Protein AF-A0ABD3N4Q2-F1 (afdb_monomer_lite)

Secondary structure (DSSP, 8-state):
---------SSS-PPPHHHHHHHHHHTT-------B-TTSPBPHHHHHHHH-PPPPPPPPPPTT-HHHHHHHHHHHSTTS---HHHHHHHHHHHH-TT--TTSSGGG-SHHHHHHHHHHHHHHHHHHHHHHHHHHHHHT-----------------------------------TTTTTTTTGGGS--S----------------

Organism: NCBI:txid382360

Structure (mmCIF, N/CA/C/O backbone):
data_AF-A0ABD3N4Q2-F1
#
_entry.id   AF-A0ABD3N4Q2-F1
#
loop_
_atom_site.group_PDB
_atom_site.id
_atom_site.type_symbol
_atom_site.label_atom_id
_atom_site.label_alt_id
_atom_site.label_comp_id
_atom_site.label_asym_id
_atom_site.label_entity_id
_atom_site.label_seq_id
_atom_site.pdbx_PDB_ins_code
_atom_site.Cartn_x
_atom_site.Cartn_y
_atom_site.Cartn_z
_atom_site.occupancy
_atom_site.B_iso_or_equiv
_atom_site.auth_seq_id
_atom_site.auth_comp_id
_atom_site.auth_asym_id
_atom_site.auth_atom_id
_atom_site.pdbx_PDB_model_num
ATOM 1 N N . MET A 1 1 ? -13.073 17.867 1.841 1.00 33.00 1 MET A N 1
ATOM 2 C CA . MET A 1 1 ? -13.770 16.684 1.301 1.00 33.00 1 MET A CA 1
ATOM 3 C C . MET A 1 1 ? -14.264 15.816 2.445 1.00 33.00 1 MET A C 1
ATOM 5 O O . MET A 1 1 ? -13.487 15.074 3.032 1.00 33.00 1 MET A O 1
ATOM 9 N N . ALA A 1 2 ? -15.537 15.965 2.806 1.00 31.44 2 ALA A N 1
ATOM 10 C CA . ALA A 1 2 ? -16.214 15.036 3.697 1.00 31.44 2 ALA A CA 1
ATOM 11 C C . ALA A 1 2 ? -16.640 13.821 2.865 1.00 31.44 2 ALA A C 1
ATOM 13 O O . ALA A 1 2 ? -17.247 13.992 1.809 1.00 31.44 2 ALA A O 1
ATOM 14 N N . LEU A 1 3 ? -16.307 12.614 3.320 1.00 35.81 3 LEU A N 1
ATOM 15 C CA . LEU A 1 3 ? -16.901 11.379 2.813 1.00 35.81 3 LEU A CA 1
ATOM 16 C C . LEU A 1 3 ? -18.399 11.430 3.132 1.00 35.81 3 LEU A C 1
ATOM 18 O O . LEU A 1 3 ? -18.831 11.038 4.214 1.00 35.81 3 LEU A O 1
ATOM 22 N N . LEU A 1 4 ? -19.179 12.003 2.214 1.00 38.91 4 LEU A N 1
ATOM 23 C CA . LEU A 1 4 ? -20.627 12.041 2.307 1.00 38.91 4 LEU A CA 1
ATOM 24 C C . LEU A 1 4 ? -21.117 10.604 2.124 1.00 38.91 4 LEU A C 1
ATOM 26 O O . LEU A 1 4 ? -21.035 10.031 1.036 1.00 38.91 4 LEU A O 1
ATOM 30 N N . GLY A 1 5 ? -21.551 10.014 3.235 1.00 40.56 5 GLY A N 1
ATOM 31 C CA . GLY A 1 5 ? -22.091 8.670 3.289 1.00 40.56 5 GLY A CA 1
ATOM 32 C C . GLY A 1 5 ? -23.245 8.520 2.310 1.00 40.56 5 GLY A C 1
ATOM 33 O O . GLY A 1 5 ? -24.302 9.125 2.476 1.00 40.56 5 GLY A O 1
ATOM 34 N N . LYS A 1 6 ? -23.061 7.666 1.305 1.00 41.19 6 LYS A N 1
ATOM 35 C CA . LYS A 1 6 ? -24.200 7.043 0.644 1.00 41.19 6 LYS A CA 1
ATOM 36 C C . LYS A 1 6 ? -24.733 5.982 1.598 1.00 41.19 6 LYS A C 1
ATOM 38 O O . LYS A 1 6 ? -24.202 4.879 1.672 1.00 41.19 6 LYS A O 1
ATOM 43 N N . ALA A 1 7 ? -25.741 6.369 2.375 1.00 45.25 7 ALA A N 1
ATOM 44 C CA . ALA A 1 7 ? -26.602 5.431 3.072 1.00 45.25 7 ALA A CA 1
ATOM 45 C C . ALA A 1 7 ? -27.233 4.505 2.021 1.00 45.25 7 ALA A C 1
ATOM 47 O O . ALA A 1 7 ? -27.844 4.977 1.063 1.00 45.25 7 ALA A O 1
ATOM 48 N N . TYR A 1 8 ? -27.032 3.198 2.165 1.00 51.59 8 TYR A N 1
ATOM 49 C CA . TYR A 1 8 ? -27.696 2.203 1.333 1.00 51.59 8 TYR A CA 1
ATOM 50 C C . TYR A 1 8 ? -29.203 2.230 1.639 1.00 51.59 8 TYR A C 1
ATOM 52 O O . TYR A 1 8 ? -29.643 1.861 2.729 1.00 51.59 8 TYR A O 1
ATOM 60 N N . GLU A 1 9 ? -30.008 2.698 0.682 1.00 47.62 9 GLU A N 1
ATOM 61 C CA . GLU A 1 9 ? -31.471 2.644 0.741 1.00 47.62 9 GLU A CA 1
ATOM 62 C C . GLU A 1 9 ? -31.948 1.199 0.563 1.00 47.62 9 GLU A C 1
ATOM 64 O O . GLU A 1 9 ? -32.183 0.719 -0.543 1.00 47.62 9 GLU A O 1
ATOM 69 N N . GLY A 1 10 ? -32.077 0.497 1.687 1.00 44.22 10 GLY A N 1
ATOM 70 C CA . GLY A 1 10 ? -32.814 -0.763 1.775 1.00 44.22 10 GLY A CA 1
ATOM 71 C C . GLY A 1 10 ? -33.920 -0.765 2.831 1.00 44.22 10 GLY A C 1
ATOM 72 O O . GLY A 1 10 ? -34.801 -1.611 2.748 1.00 44.22 10 GLY A O 1
ATOM 73 N N . ASN A 1 11 ? -33.895 0.140 3.827 1.00 48.31 11 ASN A N 1
ATOM 74 C CA . ASN A 1 11 ? -34.882 0.162 4.923 1.00 48.31 11 ASN A CA 1
ATOM 75 C C . ASN A 1 11 ? -34.729 1.367 5.888 1.00 48.31 11 ASN A C 1
ATOM 77 O O . ASN A 1 11 ? -34.659 1.153 7.089 1.00 48.31 11 ASN A O 1
ATOM 81 N N . ASN A 1 12 ? -34.638 2.628 5.430 1.00 56.06 12 ASN A N 1
ATOM 82 C CA . ASN A 1 12 ? -34.685 3.835 6.303 1.00 56.06 12 ASN A CA 1
ATOM 83 C C . ASN A 1 12 ? -33.869 3.763 7.626 1.00 56.06 12 ASN A C 1
ATOM 85 O O . ASN A 1 12 ? -34.252 4.330 8.651 1.00 56.06 12 ASN A O 1
ATOM 89 N N . ARG A 1 13 ? -32.750 3.033 7.631 1.00 60.22 13 ARG A N 1
ATOM 90 C CA . ARG A 1 13 ? -31.892 2.812 8.795 1.00 60.22 13 ARG A CA 1
ATOM 91 C C . ARG A 1 13 ? -30.474 3.164 8.396 1.00 60.22 13 ARG A C 1
ATOM 93 O O . ARG A 1 13 ? -29.913 2.560 7.489 1.00 60.22 13 ARG A O 1
ATOM 100 N N . THR A 1 14 ? -29.916 4.160 9.068 1.00 75.06 14 THR A N 1
ATOM 101 C CA . THR A 1 14 ? -28.500 4.500 8.973 1.00 75.06 14 THR A CA 1
ATOM 102 C C . THR A 1 14 ? -27.713 3.409 9.690 1.00 75.06 14 THR A C 1
ATOM 104 O O . THR A 1 14 ? -27.891 3.221 10.893 1.00 75.06 14 THR A O 1
ATOM 107 N N . LEU A 1 15 ? -26.881 2.673 8.954 1.00 81.44 15 LEU A N 1
ATOM 108 C CA . LEU A 1 15 ? -25.965 1.697 9.540 1.00 81.44 15 LEU A CA 1
ATOM 109 C C . LEU A 1 15 ? -24.938 2.414 10.420 1.00 81.44 15 LEU A C 1
ATOM 111 O O . LEU A 1 15 ? -24.447 3.494 10.076 1.00 81.44 15 LEU A O 1
ATOM 115 N N . SER A 1 16 ? -24.596 1.802 11.548 1.00 89.31 16 SER A N 1
ATOM 116 C CA . SER A 1 16 ? -23.449 2.225 12.344 1.00 89.31 16 SER A CA 1
ATOM 117 C C . SER A 1 16 ? -22.143 1.948 11.591 1.00 89.31 16 SER A C 1
ATOM 119 O O . SER A 1 16 ? -22.072 1.087 10.714 1.00 89.31 16 SER A O 1
ATOM 121 N N . ALA A 1 17 ? -21.074 2.666 11.943 1.00 88.81 17 ALA A N 1
ATOM 122 C CA . ALA A 1 17 ? -19.774 2.470 11.300 1.00 88.81 17 ALA A CA 1
ATOM 123 C C . ALA A 1 17 ? -19.258 1.024 11.442 1.00 88.81 17 ALA A C 1
ATOM 125 O O . ALA A 1 17 ? -18.675 0.491 10.502 1.00 88.81 17 ALA A O 1
ATOM 126 N N . ASP A 1 18 ? -19.499 0.379 12.589 1.00 92.69 18 ASP A N 1
ATOM 127 C CA . ASP A 1 18 ? -19.087 -1.009 12.818 1.00 92.69 18 ASP A CA 1
ATOM 128 C C . ASP A 1 18 ? -19.890 -1.993 11.949 1.00 92.69 18 ASP A C 1
ATOM 130 O O . ASP A 1 18 ? -19.314 -2.914 11.375 1.00 92.69 18 ASP A O 1
ATOM 134 N N . GLU A 1 19 ? -21.189 -1.755 11.745 1.00 93.38 19 GLU A N 1
ATOM 135 C CA . GLU A 1 19 ? -22.008 -2.556 10.822 1.00 93.38 19 GLU A CA 1
ATOM 136 C C . GLU A 1 19 ? -21.538 -2.416 9.370 1.00 93.38 19 GLU A C 1
ATOM 138 O O . GLU A 1 19 ? -21.408 -3.422 8.676 1.00 93.38 19 GLU A O 1
ATOM 143 N N . VAL A 1 20 ? -21.193 -1.200 8.928 1.00 92.69 20 VAL A N 1
ATOM 144 C CA . VAL A 1 20 ? -20.629 -0.968 7.584 1.00 92.69 20 VAL A CA 1
ATOM 145 C C . VAL A 1 20 ? -19.311 -1.725 7.397 1.00 92.69 20 VAL A C 1
ATOM 147 O O . VAL A 1 20 ? -19.084 -2.340 6.354 1.00 92.69 20 VAL A O 1
ATOM 150 N N . ILE A 1 21 ? -18.436 -1.720 8.410 1.00 93.81 21 ILE A N 1
ATOM 151 C CA . ILE A 1 21 ? -17.209 -2.531 8.392 1.00 93.81 21 ILE A CA 1
ATOM 152 C C . ILE A 1 21 ? -17.574 -4.013 8.263 1.00 93.81 21 ILE A C 1
ATOM 154 O O . ILE A 1 21 ? -16.957 -4.724 7.469 1.00 93.81 21 ILE A O 1
ATOM 158 N N . GLY A 1 22 ? -18.584 -4.470 9.005 1.00 94.38 22 GLY A N 1
ATOM 159 C CA . GLY A 1 22 ? -19.090 -5.836 8.941 1.00 94.38 22 GLY A CA 1
ATOM 160 C C . GLY A 1 22 ? -19.505 -6.255 7.531 1.00 94.38 22 GLY A C 1
ATOM 161 O O . GLY A 1 22 ? -18.990 -7.251 7.026 1.00 94.38 22 GLY A O 1
ATOM 162 N N . GLU A 1 23 ? -20.340 -5.455 6.866 1.00 94.06 23 GLU A N 1
ATOM 163 C CA . GLU A 1 23 ? -20.795 -5.721 5.494 1.00 94.06 23 GLU A CA 1
ATOM 164 C C . GLU A 1 23 ? -19.631 -5.806 4.499 1.00 94.06 23 GLU A C 1
ATOM 166 O O . GLU A 1 23 ? -19.589 -6.697 3.649 1.00 94.06 23 GLU A O 1
ATOM 171 N N . ILE A 1 24 ? -18.639 -4.919 4.626 1.00 93.19 24 ILE A N 1
ATOM 172 C CA . ILE A 1 24 ? -17.455 -4.917 3.756 1.00 93.19 24 ILE A CA 1
ATOM 173 C C . ILE A 1 24 ? -16.629 -6.195 3.959 1.00 93.19 24 ILE A C 1
ATOM 175 O O . ILE A 1 24 ? -16.179 -6.805 2.984 1.00 93.19 24 ILE A O 1
ATOM 179 N N . LEU A 1 25 ? -16.450 -6.636 5.207 1.00 93.88 25 LEU A N 1
ATOM 180 C CA . LEU A 1 25 ? -15.746 -7.885 5.510 1.00 93.88 25 LEU A CA 1
ATOM 181 C C . LEU A 1 25 ? -16.510 -9.111 4.995 1.00 93.88 25 LEU A C 1
ATOM 183 O O . LEU A 1 25 ? -15.889 -10.055 4.490 1.00 93.88 25 LEU A O 1
ATOM 187 N N . ASP A 1 26 ? -17.835 -9.103 5.108 1.00 94.75 26 ASP A N 1
ATOM 188 C CA . ASP A 1 26 ? -18.698 -10.197 4.661 1.00 94.75 26 ASP A CA 1
ATOM 189 C C . ASP A 1 26 ? -18.737 -10.284 3.125 1.00 94.75 26 ASP A C 1
ATOM 191 O O . ASP A 1 26 ? -18.726 -11.383 2.570 1.00 94.75 26 ASP A O 1
ATOM 195 N N . ALA A 1 27 ? -18.600 -9.150 2.428 1.00 94.25 27 ALA A N 1
ATOM 196 C CA . ALA A 1 27 ? -18.350 -9.070 0.984 1.00 94.25 27 ALA A CA 1
ATOM 197 C C . ALA A 1 27 ? -16.929 -9.511 0.562 1.00 94.25 27 ALA A C 1
ATOM 199 O O . ALA A 1 27 ? -16.520 -9.3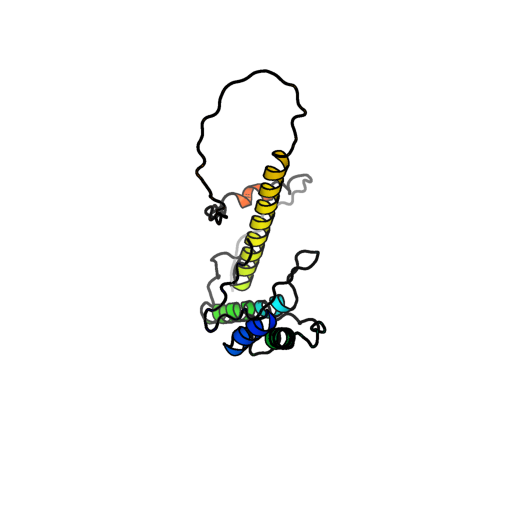19 -0.582 1.00 94.25 27 ALA A O 1
ATOM 200 N N . ASN A 1 28 ? -16.164 -10.114 1.475 1.00 92.06 28 ASN A N 1
ATOM 201 C CA . ASN A 1 28 ? -14.805 -10.610 1.272 1.00 92.06 28 ASN A CA 1
ATOM 202 C C . ASN A 1 28 ? -13.745 -9.528 0.990 1.00 92.06 28 ASN A C 1
ATOM 204 O O . ASN A 1 28 ? -12.621 -9.858 0.604 1.00 92.06 28 ASN A O 1
ATOM 208 N N . ASN A 1 29 ? -14.059 -8.260 1.250 1.00 92.69 29 ASN A N 1
ATOM 209 C CA . ASN A 1 29 ? -13.091 -7.174 1.166 1.00 92.69 29 ASN A CA 1
ATOM 210 C C . ASN A 1 29 ? -12.273 -7.063 2.461 1.00 92.69 29 ASN A C 1
ATOM 212 O O . ASN A 1 29 ? -12.603 -7.644 3.500 1.00 92.69 29 ASN A O 1
ATOM 216 N N . VAL A 1 30 ? -11.160 -6.334 2.386 1.00 92.94 30 VAL A N 1
ATOM 217 C CA . VAL A 1 30 ? -10.250 -6.108 3.513 1.00 92.94 30 VAL A CA 1
ATOM 218 C C . VAL A 1 30 ? -9.900 -4.633 3.611 1.00 92.94 30 VAL A C 1
ATOM 220 O O . VAL A 1 30 ? -9.634 -3.983 2.604 1.00 92.94 30 VAL A O 1
ATOM 223 N N . PHE A 1 31 ? -9.824 -4.137 4.843 1.00 91.62 31 PHE A N 1
ATOM 224 C CA . PHE A 1 31 ? -9.255 -2.834 5.144 1.00 91.62 31 PHE A CA 1
ATOM 225 C C . PHE A 1 31 ? -7.746 -2.946 5.347 1.00 91.62 31 PHE A C 1
ATOM 227 O O . PHE A 1 31 ? -7.288 -3.619 6.268 1.00 91.62 31 PHE A O 1
ATOM 234 N N . VAL A 1 32 ? -6.974 -2.261 4.505 1.00 91.88 32 VAL A N 1
ATOM 235 C CA . VAL A 1 32 ? -5.528 -2.104 4.689 1.00 91.88 32 VAL A CA 1
ATOM 236 C C . VAL A 1 32 ? -5.265 -0.657 5.108 1.00 91.88 32 VAL A C 1
ATOM 238 O O . VAL A 1 32 ? -5.283 0.233 4.257 1.00 91.88 32 VAL A O 1
ATOM 241 N N . PRO A 1 33 ? -5.068 -0.382 6.408 1.00 89.69 33 PRO A N 1
ATOM 242 C CA . PRO A 1 33 ? -4.863 0.981 6.873 1.00 89.69 33 PRO A CA 1
ATOM 243 C 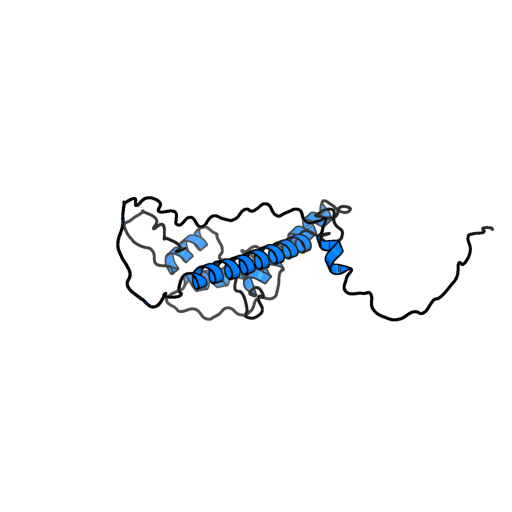C . PRO A 1 33 ? -3.476 1.493 6.477 1.00 89.69 33 PRO A C 1
ATOM 245 O O . PRO A 1 33 ? -2.455 0.856 6.752 1.00 89.69 33 PRO A O 1
ATOM 248 N N . ILE A 1 34 ? -3.446 2.689 5.891 1.00 91.44 34 ILE A N 1
ATOM 249 C CA . ILE A 1 34 ? -2.221 3.435 5.595 1.00 91.44 34 ILE A CA 1
ATOM 250 C C . ILE A 1 34 ? -2.006 4.439 6.725 1.00 91.44 34 ILE A C 1
ATOM 252 O O . ILE A 1 34 ? -2.467 5.575 6.668 1.00 91.44 34 ILE A O 1
ATOM 256 N N . ALA A 1 35 ? -1.347 3.995 7.792 1.00 91.12 35 ALA A N 1
ATOM 257 C CA . ALA A 1 35 ? -0.865 4.909 8.823 1.00 91.12 35 ALA A CA 1
ATOM 258 C C . ALA A 1 35 ? 0.449 5.555 8.362 1.00 91.12 35 ALA A C 1
ATOM 260 O O . ALA A 1 35 ? 1.238 4.907 7.675 1.00 91.12 35 ALA A O 1
ATOM 261 N N . VAL A 1 36 ? 0.689 6.803 8.756 1.00 90.31 36 VAL A N 1
ATOM 262 C CA . VAL A 1 36 ? 1.949 7.514 8.506 1.00 90.31 36 VAL A CA 1
ATOM 263 C C . VAL A 1 36 ? 2.529 7.923 9.855 1.00 90.31 36 VAL A C 1
ATOM 265 O O . VAL A 1 36 ? 1.828 8.512 10.677 1.00 90.31 36 VAL A O 1
ATOM 268 N N . GLY A 1 37 ? 3.775 7.536 10.107 1.00 88.56 37 GLY A N 1
ATOM 269 C CA . GLY A 1 37 ? 4.498 7.866 11.328 1.00 88.56 37 GLY A CA 1
ATOM 270 C C . GLY A 1 37 ? 5.063 9.291 11.322 1.00 88.56 37 GLY A C 1
ATOM 271 O O . GLY A 1 37 ? 4.967 10.003 10.318 1.00 88.56 37 GLY A O 1
ATOM 272 N N . PRO A 1 38 ? 5.648 9.738 12.446 1.00 89.12 38 PRO A N 1
ATOM 273 C CA . PRO A 1 38 ? 6.136 11.108 12.609 1.00 89.12 38 PRO A CA 1
ATOM 274 C C . PRO A 1 38 ? 7.259 11.490 11.635 1.00 89.12 38 PRO A C 1
ATOM 276 O O . PRO A 1 38 ? 7.463 12.678 11.399 1.00 89.12 38 PRO A O 1
ATOM 279 N N . PHE A 1 39 ? 7.970 10.516 11.060 1.00 87.44 39 PHE A N 1
ATOM 280 C CA . PHE A 1 39 ? 9.040 10.745 10.089 1.00 87.44 39 PHE A CA 1
ATOM 281 C C . PHE A 1 39 ? 8.611 10.419 8.650 1.00 87.44 39 PHE A C 1
ATOM 283 O O . PHE A 1 39 ? 9.454 10.323 7.760 1.00 87.44 39 PHE A O 1
ATOM 290 N N . GLY A 1 40 ? 7.305 10.272 8.400 1.00 84.94 40 GLY A N 1
ATOM 291 C CA . GLY A 1 40 ? 6.761 9.976 7.074 1.00 84.94 40 GLY A CA 1
ATOM 292 C C . GLY A 1 40 ? 6.822 8.497 6.687 1.00 84.94 40 GLY A C 1
ATOM 293 O O . GLY A 1 40 ? 6.553 8.148 5.540 1.00 84.94 40 GLY A O 1
ATOM 294 N N . GLU A 1 41 ? 7.162 7.607 7.618 1.00 88.88 41 GLU A N 1
ATOM 295 C CA . GLU A 1 41 ? 7.188 6.172 7.377 1.00 88.88 41 GLU A CA 1
ATOM 296 C C . GLU A 1 41 ? 5.777 5.577 7.316 1.00 88.88 41 GLU A C 1
ATOM 298 O O . GLU A 1 41 ? 4.903 5.907 8.118 1.00 88.88 41 GLU A O 1
ATOM 303 N N . PHE A 1 42 ? 5.548 4.639 6.396 1.00 92.06 42 PHE A N 1
ATOM 304 C CA . PHE A 1 42 ? 4.289 3.903 6.371 1.00 92.06 42 PHE A CA 1
ATOM 305 C C . PHE A 1 42 ? 4.159 2.956 7.572 1.00 92.06 42 PHE A C 1
ATOM 307 O O . PHE A 1 42 ? 5.119 2.326 8.026 1.00 92.06 42 PHE A O 1
ATOM 314 N N . GLY A 1 43 ? 2.930 2.801 8.052 1.00 91.69 43 GLY A N 1
ATOM 315 C CA . GLY A 1 43 ? 2.580 1.909 9.145 1.00 91.69 43 GLY A CA 1
ATOM 316 C C . GLY A 1 43 ? 2.852 0.442 8.819 1.00 91.69 43 GLY A C 1
ATOM 317 O O . GLY A 1 43 ? 2.843 0.016 7.662 1.00 91.69 43 GLY A O 1
ATOM 318 N N . SER A 1 44 ? 3.057 -0.356 9.869 1.00 92.38 44 SER A N 1
ATOM 319 C CA . SER A 1 44 ? 3.457 -1.764 9.732 1.00 92.38 44 SER A CA 1
ATOM 320 C C . SER A 1 44 ? 2.472 -2.624 8.925 1.00 92.38 44 SER A C 1
ATOM 322 O O . SER A 1 44 ? 2.910 -3.517 8.207 1.00 92.38 44 SER A O 1
ATOM 324 N N . LEU A 1 45 ? 1.168 -2.324 8.975 1.00 92.94 45 LEU A N 1
ATOM 325 C CA . LEU A 1 45 ? 0.138 -3.031 8.204 1.00 92.94 45 LEU A CA 1
ATOM 326 C C . LEU A 1 45 ? 0.243 -2.768 6.701 1.00 92.94 45 LEU A C 1
ATOM 328 O O . LEU A 1 45 ? 0.229 -3.708 5.909 1.00 92.94 45 LEU A O 1
ATOM 332 N N . PHE A 1 46 ? 0.408 -1.506 6.300 1.00 93.62 46 PHE A N 1
ATOM 333 C CA . PHE A 1 46 ? 0.599 -1.184 4.890 1.00 93.62 46 PHE A CA 1
ATOM 334 C C . PHE A 1 46 ? 1.928 -1.740 4.375 1.00 93.62 46 PHE A C 1
ATOM 336 O O . PHE A 1 46 ? 1.961 -2.349 3.313 1.00 93.62 46 PHE A O 1
ATOM 343 N N . ARG A 1 47 ? 3.005 -1.646 5.166 1.00 93.62 47 ARG A N 1
ATOM 344 C CA . ARG A 1 47 ? 4.314 -2.229 4.818 1.00 93.62 47 ARG A CA 1
ATOM 345 C C . ARG A 1 47 ? 4.288 -3.755 4.712 1.00 93.62 47 ARG A C 1
ATOM 347 O O . ARG A 1 47 ? 5.004 -4.321 3.892 1.00 93.62 47 ARG A O 1
ATOM 354 N N . TRP A 1 48 ? 3.457 -4.439 5.494 1.00 93.69 48 TRP A N 1
ATOM 355 C CA . TRP A 1 48 ? 3.191 -5.867 5.305 1.00 93.69 48 TRP A CA 1
ATOM 356 C C . TRP A 1 48 ? 2.507 -6.148 3.964 1.00 93.69 48 TRP A C 1
ATOM 358 O O . TRP A 1 48 ? 2.932 -7.043 3.228 1.00 93.69 48 TRP A O 1
ATOM 368 N N . PHE A 1 49 ? 1.496 -5.344 3.623 1.00 94.38 49 PHE A N 1
ATOM 369 C CA . PHE A 1 49 ? 0.789 -5.438 2.350 1.00 94.38 49 PHE A CA 1
ATOM 370 C C . PHE A 1 49 ? 1.735 -5.247 1.148 1.00 94.38 49 PHE A C 1
ATOM 372 O O . PHE A 1 49 ? 1.747 -6.096 0.256 1.00 94.38 49 PHE A O 1
ATOM 379 N N . ILE A 1 50 ? 2.579 -4.207 1.139 1.00 94.81 50 ILE A N 1
ATOM 380 C CA . ILE A 1 50 ? 3.472 -3.925 -0.001 1.00 94.81 50 ILE A CA 1
ATOM 381 C C . ILE A 1 50 ? 4.763 -4.763 -0.017 1.00 94.81 50 ILE A C 1
ATOM 383 O O . ILE A 1 50 ? 5.112 -5.287 -1.069 1.00 94.81 50 ILE A O 1
ATOM 387 N N . GLU A 1 51 ? 5.441 -4.949 1.119 1.00 92.25 51 GLU A N 1
ATOM 388 C CA . GLU A 1 51 ? 6.842 -5.426 1.195 1.00 92.25 51 GLU A CA 1
ATOM 389 C C . GLU A 1 51 ? 7.051 -6.597 2.177 1.00 92.25 51 GLU A C 1
ATOM 391 O O . GLU A 1 51 ? 8.183 -6.956 2.499 1.00 92.25 51 GLU A O 1
ATOM 396 N N . ARG A 1 52 ? 5.974 -7.191 2.713 1.00 89.81 52 ARG A N 1
ATOM 397 C CA . ARG A 1 52 ? 6.043 -8.293 3.696 1.00 89.81 52 ARG A CA 1
ATOM 398 C C . ARG A 1 52 ? 6.806 -7.953 4.980 1.00 89.81 52 ARG A C 1
ATOM 400 O O . ARG A 1 52 ? 7.441 -8.810 5.599 1.00 89.81 52 ARG A O 1
ATOM 407 N N . HIS A 1 53 ? 6.728 -6.705 5.423 1.00 90.25 53 HIS A N 1
ATOM 408 C CA . HIS A 1 53 ? 7.367 -6.286 6.664 1.00 90.25 53 HIS A CA 1
ATOM 409 C C . HIS A 1 53 ? 6.690 -6.875 7.913 1.00 90.25 53 HIS A C 1
ATOM 411 O O . HIS A 1 53 ? 5.479 -7.068 7.945 1.00 90.25 53 HIS A O 1
ATOM 417 N N . ARG A 1 54 ? 7.447 -7.089 8.997 1.00 91.19 54 ARG A N 1
ATOM 418 C CA . ARG A 1 54 ? 6.884 -7.517 10.288 1.00 91.19 54 ARG A CA 1
ATOM 419 C C . ARG A 1 54 ? 5.786 -6.551 10.754 1.00 91.19 54 ARG A C 1
ATOM 421 O O . ARG A 1 54 ? 6.039 -5.350 10.886 1.00 91.19 54 ARG A O 1
ATOM 428 N N . VAL A 1 55 ? 4.608 -7.100 11.049 1.00 90.88 55 VAL A N 1
ATOM 429 C CA . VAL A 1 55 ? 3.479 -6.356 11.617 1.00 90.88 55 VAL A CA 1
ATOM 430 C C . VAL A 1 55 ? 3.684 -6.152 13.120 1.00 90.88 55 VAL A C 1
ATOM 432 O O . VAL A 1 55 ? 4.167 -7.049 13.817 1.00 90.88 55 VAL A O 1
ATOM 435 N N . LEU A 1 56 ? 3.331 -4.967 13.619 1.00 91.06 56 LEU A N 1
ATOM 436 C CA . LEU A 1 56 ? 3.266 -4.693 15.055 1.00 91.06 56 LEU A CA 1
ATOM 437 C C . LEU A 1 56 ? 2.007 -5.323 15.681 1.00 91.06 56 LEU A C 1
ATOM 439 O O . LEU A 1 56 ? 1.035 -5.577 14.972 1.00 91.06 56 LEU A O 1
ATOM 443 N N . PRO A 1 57 ? 1.991 -5.575 17.001 1.00 91.00 57 PRO A N 1
ATOM 444 C CA . PRO A 1 57 ? 0.783 -6.033 17.678 1.00 91.00 57 PRO A CA 1
ATOM 445 C C . PRO A 1 57 ? -0.394 -5.085 17.425 1.00 91.00 57 PRO A C 1
ATOM 447 O O . PRO A 1 57 ? -0.226 -3.864 17.434 1.00 91.00 57 PRO A O 1
ATOM 450 N N . LEU A 1 58 ? -1.576 -5.658 17.194 1.00 89.62 58 LEU A N 1
ATOM 451 C CA . LEU A 1 58 ? -2.796 -4.879 17.007 1.00 89.62 58 LEU A CA 1
ATOM 452 C C . LEU A 1 58 ? -3.169 -4.152 18.310 1.00 89.62 58 LEU A C 1
ATOM 454 O O . LEU A 1 58 ? -2.934 -4.693 19.396 1.00 89.62 58 LEU A O 1
ATOM 458 N N . PRO A 1 59 ? -3.747 -2.942 18.224 1.00 88.00 59 PRO A N 1
ATOM 459 C CA . PRO A 1 59 ? -4.280 -2.263 19.396 1.00 88.00 59 PRO A CA 1
ATOM 460 C C . PRO A 1 59 ? -5.492 -3.018 19.954 1.00 88.00 59 PRO A C 1
ATOM 462 O O . PRO A 1 59 ? -6.188 -3.731 19.231 1.00 88.00 59 PRO A O 1
ATOM 465 N N . THR A 1 60 ? -5.770 -2.833 21.243 1.00 91.94 60 THR A N 1
ATOM 466 C CA . THR A 1 60 ? -7.003 -3.338 21.857 1.00 91.94 60 THR A CA 1
ATOM 467 C C . THR A 1 60 ? -8.175 -2.458 21.433 1.00 91.94 60 THR A C 1
ATOM 469 O O . THR A 1 60 ? -8.158 -1.248 21.656 1.00 91.94 60 THR A O 1
ATOM 472 N N . PHE A 1 61 ? -9.196 -3.065 20.836 1.00 90.12 61 PHE A N 1
ATOM 473 C CA . PHE A 1 61 ? -10.424 -2.386 20.424 1.00 90.12 61 PHE A CA 1
ATOM 474 C C . PHE A 1 61 ? -11.489 -2.437 21.529 1.00 90.12 61 PHE A C 1
ATOM 476 O O . PHE A 1 61 ? -11.436 -3.289 22.419 1.00 90.12 61 PHE A O 1
ATOM 483 N N . SER A 1 62 ? -12.462 -1.520 21.473 1.00 90.75 62 SER A N 1
ATOM 484 C CA . SER A 1 62 ? -13.622 -1.546 22.375 1.00 90.75 62 SER A CA 1
ATOM 485 C C . SER A 1 62 ? -14.513 -2.756 22.086 1.00 90.75 62 SER A C 1
ATOM 487 O O . SER A 1 62 ? -14.667 -3.158 20.932 1.00 90.75 62 SER A O 1
ATOM 489 N N . THR A 1 63 ? -15.169 -3.288 23.119 1.00 91.12 63 THR A N 1
ATOM 490 C CA . THR A 1 63 ? -16.168 -4.362 22.988 1.00 91.12 63 THR A CA 1
ATOM 491 C C . THR A 1 63 ? -17.366 -3.959 22.131 1.00 91.12 63 THR A C 1
ATOM 493 O O . THR A 1 63 ? -18.017 -4.825 21.556 1.00 91.12 63 THR A O 1
ATOM 496 N N . ASP A 1 64 ? -17.623 -2.656 22.007 1.00 91.50 64 ASP A N 1
ATOM 497 C CA . ASP A 1 64 ? -18.721 -2.103 21.207 1.00 91.50 64 ASP A CA 1
ATOM 498 C C . ASP A 1 64 ? -18.412 -2.076 19.697 1.00 91.50 64 ASP A C 1
ATOM 500 O O . ASP A 1 64 ? -19.277 -1.718 18.901 1.00 91.50 64 ASP A O 1
ATOM 504 N N . GLN A 1 65 ? -17.182 -2.424 19.290 1.00 91.19 65 GLN A N 1
ATOM 505 C CA . GLN A 1 65 ? -16.721 -2.409 17.894 1.00 91.19 65 GLN A CA 1
ATOM 506 C C . GLN A 1 65 ? -16.110 -3.764 17.479 1.00 91.19 65 GLN A C 1
ATOM 508 O O . GLN A 1 65 ? -14.906 -3.873 17.193 1.00 91.19 65 GLN A O 1
ATOM 513 N N . PRO A 1 66 ? -16.913 -4.844 17.476 1.00 93.81 66 PRO A N 1
ATOM 514 C CA . PRO A 1 66 ? -16.429 -6.175 17.134 1.00 93.81 66 PRO A CA 1
ATOM 515 C C . PRO A 1 66 ? -15.960 -6.276 15.675 1.00 93.81 66 PRO A C 1
ATOM 517 O O . PRO A 1 66 ? -14.986 -6.983 15.398 1.00 93.81 66 PRO A O 1
ATOM 520 N N . ASN A 1 67 ? -16.589 -5.565 14.731 1.00 94.94 67 ASN A N 1
ATOM 521 C CA . ASN A 1 67 ? -16.174 -5.618 13.329 1.00 94.94 67 ASN A CA 1
ATOM 522 C C . ASN A 1 67 ? -14.876 -4.850 13.078 1.00 94.94 67 ASN A C 1
ATOM 524 O O . ASN A 1 67 ? -14.084 -5.295 12.248 1.00 94.94 67 ASN A O 1
ATOM 528 N N . ALA A 1 68 ? -14.599 -3.772 13.816 1.00 93.00 68 ALA A N 1
ATOM 529 C CA . ALA A 1 68 ? -13.291 -3.112 13.776 1.00 93.00 68 ALA A CA 1
ATOM 530 C C . ALA A 1 68 ? -12.157 -4.072 14.183 1.00 93.00 68 ALA A C 1
ATOM 532 O O . ALA A 1 68 ? -11.132 -4.155 13.501 1.00 93.00 68 ALA A O 1
ATOM 533 N N . THR A 1 69 ? -12.383 -4.868 15.235 1.00 93.69 69 THR A N 1
ATOM 534 C CA . THR A 1 69 ? -11.444 -5.917 15.672 1.00 93.69 69 THR A CA 1
ATOM 535 C C . THR A 1 69 ? -11.251 -6.958 14.572 1.00 93.69 69 THR A C 1
ATOM 537 O O . THR A 1 69 ? -10.127 -7.229 14.148 1.00 93.69 69 THR A O 1
ATOM 540 N N . ARG A 1 70 ? -12.363 -7.473 14.030 1.00 94.38 70 ARG A N 1
ATOM 541 C CA . ARG A 1 70 ? -12.369 -8.453 12.936 1.00 94.38 70 ARG A CA 1
ATOM 542 C C . ARG A 1 70 ? -11.651 -7.929 11.687 1.00 94.38 70 ARG A C 1
ATOM 544 O O . ARG A 1 70 ? -10.952 -8.689 11.018 1.00 94.38 70 ARG A O 1
ATOM 551 N N . ALA A 1 71 ? -11.786 -6.641 11.371 1.00 94.38 71 ALA A N 1
ATOM 552 C CA . ALA A 1 71 ? -11.101 -6.000 10.252 1.00 94.38 71 ALA A CA 1
ATOM 553 C C . ALA A 1 71 ? -9.585 -5.947 10.462 1.00 94.38 71 ALA A C 1
ATOM 555 O O . ALA A 1 71 ? -8.830 -6.318 9.561 1.00 94.38 71 ALA A O 1
ATOM 556 N N . ALA A 1 72 ? -9.143 -5.529 11.650 1.00 92.31 72 ALA A N 1
ATOM 557 C CA . ALA A 1 72 ? -7.729 -5.448 11.993 1.00 92.31 72 ALA A CA 1
ATOM 558 C C . ALA A 1 72 ? -7.056 -6.828 11.985 1.00 92.31 72 ALA A C 1
ATOM 560 O O . ALA A 1 72 ? -5.972 -6.989 11.423 1.00 92.31 72 ALA A O 1
ATOM 561 N N . GLU A 1 73 ? -7.726 -7.844 12.533 1.00 92.31 73 GLU A N 1
ATOM 562 C CA . GLU A 1 73 ? -7.267 -9.233 12.469 1.00 92.31 73 GLU A CA 1
ATOM 563 C C . GLU A 1 73 ? -7.202 -9.732 11.026 1.00 92.31 73 GLU A C 1
ATOM 565 O O . GLU A 1 73 ? -6.206 -10.321 10.606 1.00 92.31 73 GLU A O 1
ATOM 570 N N . ARG A 1 74 ? -8.233 -9.457 10.220 1.00 93.25 74 ARG A N 1
ATOM 571 C CA . ARG A 1 74 ? -8.253 -9.872 8.817 1.00 93.25 74 ARG A CA 1
ATOM 572 C C . ARG A 1 74 ? -7.087 -9.275 8.035 1.00 93.25 74 ARG A C 1
ATOM 574 O O . ARG A 1 74 ? -6.451 -10.016 7.281 1.00 93.25 74 ARG A O 1
ATOM 581 N N . ALA A 1 75 ? -6.762 -8.001 8.262 1.00 91.69 75 ALA A N 1
ATOM 582 C CA . ALA A 1 75 ? -5.664 -7.293 7.603 1.00 91.69 75 ALA A CA 1
ATOM 583 C C . ALA A 1 75 ? -4.293 -7.977 7.778 1.00 91.69 75 ALA A C 1
ATOM 585 O O . ALA A 1 75 ? -3.450 -7.881 6.888 1.00 91.69 75 ALA A O 1
ATOM 586 N N . ILE A 1 76 ? -4.083 -8.714 8.877 1.00 90.69 76 ILE A N 1
ATOM 587 C CA . ILE A 1 76 ? -2.828 -9.440 9.154 1.00 90.69 76 ILE A CA 1
ATOM 588 C C . ILE A 1 76 ? -2.850 -10.912 8.732 1.00 90.69 76 ILE A C 1
ATOM 590 O O . ILE A 1 76 ? -1.825 -11.588 8.797 1.00 90.69 76 ILE A O 1
ATOM 594 N N . THR A 1 77 ? -4.000 -11.438 8.307 1.00 90.56 77 THR A N 1
ATOM 595 C CA . THR A 1 77 ? -4.107 -12.835 7.866 1.00 90.56 77 THR A CA 1
ATOM 596 C C . THR A 1 77 ? -3.655 -13.034 6.419 1.00 90.56 77 THR A C 1
ATOM 598 O O . THR A 1 77 ? -3.707 -12.123 5.596 1.00 90.56 77 THR A O 1
ATOM 601 N N . ASN A 1 78 ? -3.351 -14.285 6.058 1.00 87.75 78 ASN A N 1
ATOM 602 C CA . ASN A 1 78 ? -3.068 -14.692 4.674 1.00 87.75 78 ASN A CA 1
ATOM 603 C C . ASN A 1 78 ? -4.272 -14.568 3.716 1.00 87.75 78 ASN A C 1
ATOM 605 O O . ASN A 1 78 ? -4.120 -14.829 2.525 1.00 87.75 78 ASN A O 1
ATOM 609 N N . ARG A 1 79 ? -5.469 -14.209 4.208 1.00 88.25 79 ARG A N 1
ATOM 610 C CA . ARG A 1 79 ? -6.612 -13.868 3.340 1.00 88.25 79 ARG A CA 1
ATOM 611 C C . ARG A 1 79 ? -6.443 -12.498 2.688 1.00 88.25 79 ARG A C 1
ATOM 613 O O . ARG A 1 79 ? -7.094 -12.219 1.687 1.00 88.25 79 ARG A O 1
ATOM 620 N N . THR A 1 80 ? -5.585 -11.662 3.258 1.00 90.75 80 THR A N 1
ATOM 621 C CA . THR A 1 80 ? -5.225 -10.357 2.715 1.00 90.75 80 THR A CA 1
ATOM 622 C C . THR A 1 80 ? -4.015 -10.526 1.805 1.00 90.75 80 THR A C 1
ATOM 624 O O . THR A 1 80 ? -3.080 -11.247 2.172 1.00 90.75 80 THR A O 1
ATOM 627 N N . PRO A 1 81 ? -3.989 -9.888 0.622 1.00 91.62 81 PRO A N 1
ATOM 628 C CA . PRO A 1 81 ? -2.775 -9.831 -0.171 1.00 91.62 81 PRO A CA 1
ATOM 629 C C . PRO A 1 81 ? -1.630 -9.254 0.664 1.00 91.62 81 PRO A C 1
ATOM 631 O O . PRO A 1 81 ? -1.807 -8.340 1.460 1.00 91.62 81 PRO A O 1
ATOM 634 N N . TYR A 1 82 ? -0.448 -9.813 0.489 1.00 94.44 82 TYR A N 1
ATOM 635 C CA . TYR A 1 82 ? 0.767 -9.369 1.157 1.00 94.44 82 TYR A CA 1
ATOM 636 C C . TYR A 1 82 ? 1.925 -9.501 0.182 1.00 94.44 82 TYR A C 1
ATOM 638 O O . TYR A 1 82 ? 1.838 -10.306 -0.758 1.00 94.44 82 TYR A O 1
ATOM 646 N N . ASP A 1 83 ? 3.004 -8.766 0.437 1.00 95.50 83 ASP A N 1
ATOM 647 C CA . ASP A 1 83 ? 4.208 -8.781 -0.395 1.00 95.50 83 ASP A CA 1
ATOM 648 C C . ASP A 1 83 ? 3.928 -8.466 -1.873 1.00 95.50 83 ASP A C 1
ATOM 650 O O . ASP A 1 83 ? 4.381 -9.175 -2.775 1.00 95.50 83 ASP A O 1
ATOM 654 N N . VAL A 1 84 ? 3.091 -7.457 -2.137 1.00 95.81 84 VAL A N 1
ATOM 655 C CA . VAL A 1 84 ? 2.700 -7.095 -3.509 1.00 95.81 84 VAL A CA 1
ATOM 656 C C . VAL A 1 84 ? 3.930 -6.787 -4.369 1.00 95.81 84 VAL A C 1
ATOM 658 O O . VAL A 1 84 ? 4.010 -7.259 -5.502 1.00 95.81 84 VAL A O 1
ATOM 661 N N . PHE A 1 85 ? 4.913 -6.068 -3.826 1.00 95.88 85 PHE A N 1
ATOM 662 C CA . PHE A 1 85 ? 6.145 -5.727 -4.534 1.00 95.88 85 PHE A CA 1
ATOM 663 C C . PHE A 1 85 ? 7.048 -6.936 -4.751 1.00 95.88 85 PHE A C 1
ATOM 665 O O . PHE A 1 85 ? 7.470 -7.168 -5.882 1.00 95.88 85 PHE A O 1
ATOM 672 N N . GLY A 1 86 ? 7.281 -7.761 -3.725 1.00 95.69 86 GLY A N 1
ATOM 673 C CA . GLY A 1 86 ? 8.096 -8.964 -3.884 1.00 95.69 86 GLY A CA 1
ATOM 674 C C . GLY A 1 86 ? 7.499 -9.927 -4.911 1.00 95.69 86 GLY A C 1
ATOM 675 O O . GLY A 1 86 ? 8.212 -10.460 -5.761 1.00 95.69 86 GLY A O 1
ATOM 676 N N . LYS A 1 87 ? 6.171 -10.096 -4.914 1.00 96.44 87 LYS A N 1
ATOM 677 C CA . LYS A 1 87 ? 5.470 -10.911 -5.919 1.00 96.44 87 LYS A CA 1
ATOM 678 C C . LYS A 1 87 ? 5.566 -10.318 -7.322 1.00 96.44 87 LYS A C 1
ATOM 680 O O . LYS A 1 87 ? 5.802 -11.070 -8.265 1.00 96.44 87 LYS A O 1
ATOM 685 N N . ALA A 1 88 ? 5.414 -9.002 -7.466 1.00 95.94 88 ALA A N 1
ATOM 686 C CA . ALA A 1 88 ? 5.572 -8.329 -8.753 1.00 95.94 88 ALA A CA 1
ATOM 687 C C . ALA A 1 88 ? 6.990 -8.517 -9.311 1.00 95.94 88 ALA A C 1
ATOM 689 O O . ALA A 1 88 ? 7.148 -8.881 -10.475 1.00 95.94 88 ALA A O 1
ATOM 690 N N . ASP A 1 89 ? 8.014 -8.367 -8.471 1.00 95.75 89 ASP A N 1
ATOM 691 C CA . ASP A 1 89 ? 9.408 -8.568 -8.865 1.00 95.75 89 ASP A CA 1
ATOM 692 C C . ASP A 1 89 ? 9.691 -10.012 -9.275 1.00 95.75 89 ASP A C 1
ATOM 694 O O . ASP A 1 89 ? 10.405 -10.245 -10.251 1.00 95.75 89 ASP A O 1
ATOM 698 N N . LEU A 1 90 ? 9.141 -10.989 -8.547 1.00 95.50 90 LEU A N 1
ATOM 699 C CA . LEU A 1 90 ? 9.281 -12.407 -8.879 1.00 95.50 90 LEU A CA 1
ATOM 700 C C . LEU A 1 90 ? 8.655 -12.722 -10.240 1.00 95.50 90 LEU A C 1
ATOM 702 O O . LEU A 1 90 ? 9.317 -13.317 -11.090 1.00 95.50 90 LEU A O 1
ATOM 706 N N . ILE A 1 91 ? 7.416 -12.279 -10.469 1.00 95.81 91 ILE A N 1
ATOM 707 C CA . ILE A 1 91 ? 6.712 -12.479 -11.743 1.00 95.81 91 ILE A CA 1
ATOM 708 C C . ILE A 1 91 ? 7.462 -11.775 -12.879 1.00 95.81 91 ILE A C 1
ATOM 710 O O . ILE A 1 91 ? 7.649 -12.359 -13.948 1.00 95.81 91 ILE A O 1
ATOM 714 N N . TRP A 1 92 ? 7.942 -10.549 -12.658 1.00 94.81 92 TRP A N 1
ATOM 715 C CA . TRP A 1 92 ? 8.707 -9.806 -13.658 1.00 94.81 92 TRP A CA 1
ATOM 716 C C . TRP A 1 92 ? 10.014 -10.513 -14.017 1.00 94.81 92 TRP A C 1
ATOM 718 O O . TRP A 1 92 ? 10.298 -10.723 -15.191 1.00 94.81 92 TRP A O 1
ATOM 728 N N . LYS A 1 93 ? 10.791 -10.951 -13.022 1.00 93.88 93 LYS A N 1
ATOM 729 C CA . LYS A 1 93 ? 12.051 -11.680 -13.248 1.00 93.88 93 LYS A CA 1
ATO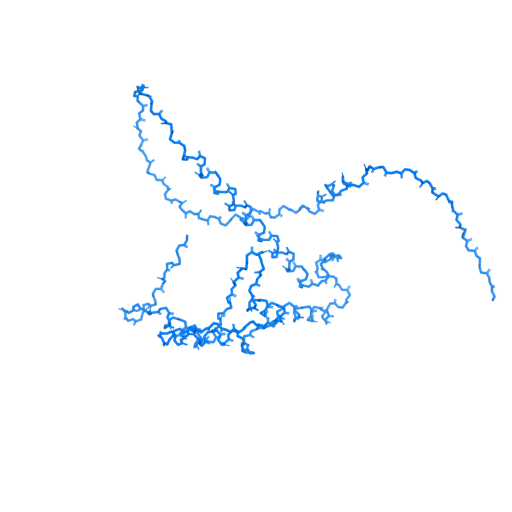M 730 C C . LYS A 1 93 ? 11.846 -13.016 -13.945 1.00 93.88 93 LYS A C 1
ATOM 732 O O . LYS A 1 93 ? 12.753 -13.474 -14.640 1.00 93.88 93 LYS A O 1
ATOM 737 N N . ASP A 1 94 ? 10.705 -13.661 -13.731 1.00 95.44 94 ASP A N 1
ATOM 738 C CA . ASP A 1 94 ? 10.382 -14.917 -14.398 1.00 95.44 94 ASP A CA 1
ATOM 739 C C . ASP A 1 94 ? 9.993 -14.700 -15.865 1.00 95.44 94 ASP A C 1
ATOM 741 O O . ASP A 1 94 ? 10.515 -15.370 -16.755 1.00 95.44 94 ASP A O 1
ATOM 745 N N . THR A 1 95 ? 9.163 -13.690 -16.123 1.00 95.06 95 THR A N 1
ATOM 746 C CA . THR A 1 95 ? 8.634 -13.378 -17.460 1.00 95.06 95 THR A CA 1
ATOM 747 C C . THR A 1 95 ? 9.599 -12.569 -18.341 1.00 95.06 95 THR A C 1
ATOM 749 O O . THR A 1 95 ? 9.569 -12.699 -19.563 1.00 95.06 95 THR A O 1
ATOM 752 N N . HIS A 1 96 ? 10.488 -11.763 -17.749 1.00 91.62 96 HIS A N 1
ATOM 753 C CA . HIS A 1 96 ? 11.320 -10.765 -18.434 1.00 91.62 96 HIS A CA 1
ATOM 754 C C . HIS A 1 96 ? 12.792 -10.803 -17.977 1.00 91.62 96 HIS A C 1
ATOM 756 O O . HIS A 1 96 ? 13.384 -9.777 -17.645 1.00 91.62 96 HIS A O 1
ATOM 762 N N . ARG A 1 97 ? 13.417 -11.990 -18.008 1.00 83.50 97 ARG A N 1
ATOM 763 C CA . ARG A 1 97 ? 14.768 -12.259 -17.454 1.00 83.50 97 ARG A CA 1
ATOM 764 C C . ARG A 1 97 ? 15.879 -11.273 -17.849 1.00 83.50 97 ARG A C 1
ATOM 766 O O . ARG A 1 97 ? 16.816 -11.087 -17.081 1.00 83.50 97 ARG A O 1
ATOM 773 N N . HIS A 1 98 ? 15.804 -10.679 -19.039 1.00 86.38 98 HIS A N 1
ATOM 774 C CA . HIS A 1 98 ? 16.858 -9.820 -19.597 1.00 86.38 98 HIS A CA 1
ATOM 775 C C . HIS A 1 98 ? 16.420 -8.367 -19.819 1.00 86.38 98 HIS A C 1
ATOM 777 O O . HIS A 1 98 ? 17.136 -7.617 -20.479 1.00 86.38 98 HIS A O 1
ATOM 783 N N . LYS A 1 99 ? 15.243 -7.964 -19.319 1.00 91.56 99 LYS A N 1
ATOM 784 C CA . LYS A 1 99 ? 14.733 -6.597 -19.488 1.00 91.56 99 LYS A CA 1
ATOM 785 C C . LYS A 1 99 ? 14.635 -5.875 -18.151 1.00 91.56 99 LYS A C 1
ATOM 787 O O . LYS A 1 99 ? 14.173 -6.430 -17.155 1.00 91.56 99 LYS A O 1
ATOM 792 N N . LEU A 1 100 ? 15.032 -4.609 -18.170 1.00 91.12 100 LEU A N 1
ATOM 793 C CA . LEU A 1 100 ? 14.776 -3.670 -17.083 1.00 91.12 100 LEU A CA 1
ATOM 794 C C . LEU A 1 100 ? 13.296 -3.278 -17.110 1.00 91.12 100 LEU A C 1
ATOM 796 O O . LEU A 1 100 ? 12.734 -3.136 -18.196 1.00 91.12 100 LEU A O 1
ATOM 800 N N . PHE A 1 101 ? 12.678 -3.112 -15.938 1.00 91.12 101 PHE A N 1
ATOM 801 C CA . PHE A 1 101 ? 11.250 -2.801 -15.830 1.00 91.12 101 PHE A CA 1
ATOM 802 C C . PHE A 1 101 ? 10.864 -1.508 -16.560 1.00 91.12 101 PHE A C 1
ATOM 804 O O . PHE A 1 101 ? 10.016 -1.538 -17.444 1.00 91.12 101 PHE A O 1
ATOM 811 N N . ASP A 1 102 ? 11.548 -0.405 -16.254 1.00 89.81 102 ASP A N 1
ATOM 812 C CA . ASP A 1 102 ? 11.294 0.919 -16.849 1.00 89.81 102 ASP A CA 1
ATOM 813 C C . ASP A 1 102 ? 12.294 1.267 -17.971 1.00 89.81 102 ASP A C 1
ATOM 815 O O . ASP A 1 102 ? 12.521 2.424 -18.303 1.00 89.81 102 ASP A O 1
ATOM 819 N N . GLY A 1 103 ? 13.033 0.273 -18.480 1.00 87.19 103 GLY A N 1
ATOM 820 C CA . GLY A 1 103 ? 14.139 0.494 -19.426 1.00 87.19 103 GLY A CA 1
ATOM 821 C C . GLY A 1 103 ? 15.365 1.223 -18.844 1.00 87.19 103 GLY A C 1
ATOM 822 O O . GLY A 1 103 ? 16.403 1.276 -19.498 1.00 87.19 103 GLY A O 1
ATOM 823 N N . SER A 1 104 ? 15.281 1.732 -17.612 1.00 88.19 104 SER A N 1
ATOM 824 C CA . SER A 1 104 ? 16.352 2.436 -16.905 1.00 88.19 104 SER A CA 1
ATOM 825 C C . SER A 1 104 ? 17.042 1.552 -15.868 1.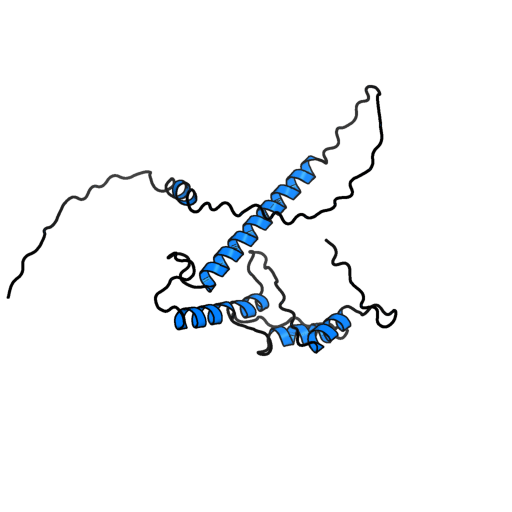00 88.19 104 SER A C 1
ATOM 827 O O . SER A 1 104 ? 16.404 0.771 -15.157 1.00 88.19 104 SER A O 1
ATOM 829 N N . TYR A 1 105 ? 18.358 1.729 -15.716 1.00 86.38 105 TYR A N 1
ATOM 830 C CA . TYR A 1 105 ? 19.140 1.073 -14.664 1.00 86.38 105 TYR A CA 1
ATOM 831 C C . TYR A 1 105 ? 18.696 1.484 -13.251 1.00 86.38 105 TYR A C 1
ATOM 833 O O . TYR A 1 105 ? 18.872 0.717 -12.305 1.00 86.38 105 TYR A O 1
ATOM 841 N N . LEU A 1 106 ? 18.078 2.661 -13.108 1.00 88.94 106 LEU A N 1
ATOM 842 C CA . LEU A 1 106 ? 17.552 3.155 -11.833 1.00 88.94 106 LEU A CA 1
ATOM 843 C C . LEU A 1 106 ? 16.264 2.442 -11.399 1.00 88.94 106 LEU A C 1
ATOM 845 O O . LEU A 1 106 ? 15.889 2.542 -10.237 1.00 88.94 106 LEU A O 1
ATOM 849 N N . SER A 1 107 ? 15.609 1.711 -12.305 1.00 89.06 107 SER A N 1
ATOM 850 C CA . SER A 1 107 ? 14.307 1.068 -12.090 1.00 89.06 107 SER A CA 1
ATOM 851 C C . SER A 1 107 ? 14.277 -0.305 -12.753 1.00 89.06 107 SER A C 1
ATOM 853 O O . SER A 1 107 ? 13.497 -0.587 -13.663 1.00 89.06 107 SER A O 1
ATOM 855 N N . GLN A 1 108 ? 15.177 -1.178 -12.299 1.00 91.81 108 GLN A N 1
ATOM 856 C CA . GLN A 1 108 ? 15.337 -2.523 -12.863 1.00 91.81 108 GLN A CA 1
ATOM 857 C C . GLN A 1 108 ? 14.161 -3.443 -12.525 1.00 91.81 108 GLN A C 1
ATOM 859 O O . GLN A 1 108 ? 13.884 -4.382 -13.269 1.00 91.81 108 GLN A O 1
ATOM 864 N N . GLN A 1 109 ? 13.498 -3.188 -11.395 1.00 94.25 109 GLN A N 1
ATOM 865 C CA . GLN A 1 109 ? 12.435 -4.014 -10.832 1.00 94.25 109 GLN A CA 1
ATOM 866 C C . GLN A 1 109 ? 11.168 -3.176 -10.603 1.00 94.25 109 GLN A C 1
ATOM 868 O O . GLN A 1 109 ? 11.291 -1.993 -10.261 1.00 94.25 109 GLN A O 1
ATOM 873 N N . PRO A 1 110 ? 9.972 -3.778 -10.757 1.00 95.31 110 PRO A N 1
ATOM 874 C CA . PRO A 1 110 ? 8.700 -3.125 -10.461 1.00 95.31 110 PRO A CA 1
ATOM 875 C C . PRO A 1 110 ? 8.660 -2.445 -9.088 1.00 95.31 110 PRO A C 1
ATOM 877 O O . PRO A 1 110 ? 8.163 -1.328 -8.978 1.00 95.31 110 PRO A O 1
ATOM 880 N N . SER A 1 111 ? 9.210 -3.083 -8.050 1.00 95.44 111 SER A N 1
ATOM 881 C CA . SER A 1 111 ? 9.247 -2.539 -6.687 1.00 95.44 111 SER A CA 1
ATOM 882 C C . SER A 1 111 ? 10.001 -1.212 -6.584 1.00 95.44 111 SER A C 1
ATOM 884 O O . SER A 1 111 ? 9.508 -0.262 -5.981 1.00 95.44 111 SER A O 1
ATOM 886 N N . ILE A 1 112 ? 11.178 -1.121 -7.211 1.00 94.56 112 ILE A N 1
ATOM 887 C CA . ILE A 1 112 ? 12.021 0.082 -7.206 1.00 94.56 112 ILE A CA 1
ATOM 888 C C . ILE A 1 112 ? 11.289 1.226 -7.904 1.00 94.56 112 ILE A C 1
ATOM 890 O O . ILE A 1 112 ? 11.197 2.328 -7.361 1.00 94.56 112 ILE A O 1
ATOM 894 N N . TRP A 1 113 ? 10.720 0.946 -9.076 1.00 95.25 113 TRP A N 1
ATOM 895 C CA . TRP A 1 113 ? 9.934 1.922 -9.821 1.00 95.25 113 TRP A CA 1
ATOM 896 C C . TRP A 1 113 ? 8.723 2.406 -9.013 1.00 95.25 113 TRP A C 1
ATOM 898 O O . TRP A 1 113 ? 8.494 3.610 -8.893 1.00 95.25 113 TRP A O 1
ATOM 908 N N . ALA A 1 114 ? 7.977 1.482 -8.403 1.00 95.06 114 ALA A N 1
ATOM 909 C CA . ALA A 1 114 ? 6.797 1.809 -7.612 1.00 95.06 114 ALA A CA 1
ATOM 910 C C . ALA A 1 114 ? 7.159 2.672 -6.398 1.00 95.06 114 ALA A C 1
ATOM 912 O O . ALA A 1 114 ? 6.507 3.684 -6.153 1.00 95.06 114 ALA A O 1
ATOM 913 N N . ASN A 1 115 ? 8.239 2.337 -5.688 1.00 92.94 115 ASN A N 1
ATOM 914 C CA . ASN A 1 115 ? 8.729 3.130 -4.561 1.00 92.94 115 ASN A CA 1
ATOM 915 C C . ASN A 1 115 ? 9.151 4.545 -4.983 1.00 92.94 115 ASN A C 1
ATOM 917 O O . ASN A 1 115 ? 8.809 5.513 -4.302 1.00 92.94 115 ASN A O 1
ATOM 921 N N . GLN A 1 116 ? 9.810 4.701 -6.134 1.00 93.31 116 GLN A N 1
ATOM 922 C CA . GLN A 1 116 ? 10.124 6.027 -6.677 1.00 93.31 116 GLN A CA 1
ATOM 923 C C . GLN A 1 116 ? 8.859 6.828 -7.000 1.00 93.31 116 GLN A C 1
ATOM 925 O O . GLN A 1 116 ? 8.777 8.010 -6.670 1.00 93.31 116 GLN A O 1
ATOM 930 N N . ARG A 1 117 ? 7.855 6.195 -7.623 1.00 93.50 117 ARG A N 1
ATOM 931 C CA . ARG A 1 117 ? 6.577 6.849 -7.938 1.00 93.50 117 ARG A CA 1
ATOM 932 C C . ARG A 1 117 ? 5.803 7.235 -6.682 1.00 93.50 117 ARG A C 1
ATOM 934 O O . ARG A 1 117 ? 5.247 8.325 -6.646 1.00 93.50 117 ARG A O 1
ATOM 941 N N . LEU A 1 118 ? 5.803 6.394 -5.649 1.00 91.56 118 LEU A N 1
ATOM 942 C CA . LEU A 1 118 ? 5.188 6.709 -4.358 1.00 91.56 118 LEU A CA 1
ATOM 943 C C . LEU A 1 118 ? 5.877 7.898 -3.684 1.00 91.56 118 LEU A C 1
ATOM 945 O O . LEU A 1 118 ? 5.195 8.805 -3.205 1.00 91.56 118 LEU A O 1
ATOM 949 N N . GLY A 1 119 ? 7.212 7.924 -3.686 1.00 91.31 119 GLY A N 1
ATOM 950 C CA . GLY A 1 119 ? 7.988 9.043 -3.150 1.00 91.31 119 GLY A CA 1
ATOM 951 C C . GLY A 1 119 ? 7.701 10.350 -3.887 1.00 91.31 119 GLY A C 1
ATOM 952 O O . GLY A 1 119 ? 7.390 11.355 -3.249 1.00 91.31 119 GLY A O 1
ATOM 953 N N . LEU A 1 120 ? 7.724 10.315 -5.223 1.00 93.31 120 LEU A N 1
ATOM 954 C CA . LEU A 1 120 ? 7.402 11.463 -6.072 1.00 93.31 120 LEU A CA 1
ATOM 955 C C . LEU A 1 120 ? 5.964 11.949 -5.849 1.00 93.31 120 LEU A C 1
ATOM 957 O O . LEU A 1 120 ? 5.744 13.128 -5.602 1.00 93.31 120 LEU A O 1
ATOM 961 N N . ALA A 1 121 ? 4.982 11.047 -5.878 1.00 92.94 121 ALA A N 1
ATOM 962 C CA . ALA A 1 121 ? 3.584 11.411 -5.672 1.00 92.94 121 ALA A CA 1
ATOM 963 C C . ALA A 1 121 ? 3.371 12.064 -4.300 1.00 92.94 121 ALA A C 1
ATOM 965 O O . ALA A 1 121 ? 2.687 13.083 -4.201 1.00 92.94 121 ALA A O 1
ATOM 966 N N . THR A 1 122 ? 3.986 11.510 -3.252 1.00 90.44 122 THR A N 1
ATOM 967 C CA . THR A 1 122 ? 3.870 12.033 -1.886 1.00 90.44 122 THR A CA 1
ATOM 968 C C . THR A 1 122 ? 4.498 13.421 -1.765 1.00 90.44 122 THR A C 1
ATOM 970 O O . THR A 1 122 ? 3.864 14.330 -1.228 1.00 90.44 122 THR A O 1
ATOM 973 N N . SER A 1 123 ? 5.712 13.618 -2.292 1.00 92.75 123 SER A N 1
ATOM 974 C CA . SER A 1 123 ? 6.405 14.908 -2.210 1.00 92.75 123 SER A CA 1
ATOM 975 C C . SER A 1 123 ? 5.694 15.995 -3.017 1.00 92.75 123 SER A C 1
ATOM 977 O O . SER A 1 123 ? 5.502 17.099 -2.504 1.00 92.75 123 SER A O 1
ATOM 979 N N . THR A 1 124 ? 5.216 15.679 -4.224 1.00 94.12 124 THR A N 1
ATOM 980 C CA . THR A 1 124 ? 4.441 16.605 -5.059 1.00 94.12 124 THR A CA 1
ATOM 981 C C . THR A 1 124 ? 3.152 17.035 -4.365 1.00 94.12 124 THR A C 1
ATOM 983 O O . THR A 1 124 ? 2.874 18.231 -4.276 1.00 94.12 124 THR A O 1
ATOM 986 N N . HIS A 1 125 ? 2.377 16.093 -3.819 1.00 91.12 125 HIS A N 1
ATOM 987 C CA . HIS A 1 125 ? 1.131 16.434 -3.128 1.00 91.12 125 HIS A CA 1
ATOM 988 C C . HIS A 1 125 ? 1.381 17.261 -1.867 1.00 91.12 125 HIS A C 1
ATOM 990 O O . HIS A 1 125 ? 0.652 18.220 -1.616 1.00 91.12 125 HIS A O 1
ATOM 996 N N . LEU A 1 126 ? 2.426 16.942 -1.099 1.00 90.62 126 LEU A N 1
ATOM 997 C CA . LEU A 1 126 ? 2.786 17.715 0.086 1.00 90.62 126 LEU A CA 1
ATOM 998 C C . LEU A 1 126 ? 3.209 19.145 -0.277 1.00 90.62 126 LEU A C 1
ATOM 1000 O O . LEU A 1 126 ? 2.725 20.099 0.333 1.00 90.62 126 LEU A O 1
ATOM 1004 N N . ALA A 1 127 ? 4.060 19.310 -1.292 1.00 93.38 127 ALA A N 1
ATOM 1005 C CA . ALA A 1 127 ? 4.488 20.621 -1.773 1.00 93.38 127 ALA A CA 1
ATOM 1006 C C . ALA A 1 127 ? 3.296 21.454 -2.269 1.00 93.38 127 ALA A C 1
ATOM 1008 O O . ALA A 1 127 ? 3.150 22.619 -1.893 1.00 93.38 127 ALA A O 1
ATOM 1009 N N . ASN A 1 128 ? 2.395 20.838 -3.038 1.00 92.88 128 ASN A N 1
ATOM 1010 C CA . ASN A 1 128 ? 1.175 21.484 -3.516 1.00 92.88 128 ASN A CA 1
ATOM 1011 C C . ASN A 1 128 ? 0.255 21.889 -2.358 1.00 92.88 128 ASN A C 1
ATOM 1013 O O . ASN A 1 128 ? -0.281 22.998 -2.349 1.00 92.88 128 ASN A O 1
ATOM 1017 N N . HIS A 1 129 ? 0.102 21.035 -1.345 1.00 90.19 129 HIS A N 1
ATOM 1018 C CA . HIS A 1 129 ? -0.691 21.346 -0.158 1.00 90.19 129 HIS A CA 1
ATOM 1019 C C . HIS A 1 129 ? -0.107 22.534 0.630 1.00 90.19 129 HIS A C 1
ATOM 1021 O O . HIS A 1 129 ? -0.833 23.438 1.047 1.00 90.19 129 HIS A O 1
ATOM 1027 N N . ILE A 1 130 ? 1.219 22.601 0.777 1.00 92.75 130 ILE A N 1
ATOM 1028 C CA . ILE A 1 130 ? 1.890 23.744 1.413 1.00 92.75 130 ILE A CA 1
ATOM 1029 C C . ILE A 1 130 ? 1.686 25.014 0.580 1.00 92.75 130 ILE A C 1
ATOM 1031 O O . ILE A 1 130 ? 1.247 26.031 1.113 1.00 92.75 130 ILE A O 1
ATOM 1035 N N . ASN A 1 131 ? 1.924 24.960 -0.730 1.00 91.31 131 ASN A N 1
ATOM 1036 C CA . ASN A 1 131 ? 1.778 26.125 -1.603 1.00 91.31 131 ASN A CA 1
ATOM 1037 C C . ASN A 1 131 ? 0.344 26.689 -1.575 1.00 91.31 131 ASN A C 1
ATOM 1039 O O . ASN A 1 131 ? 0.139 27.886 -1.385 1.00 91.31 131 ASN A O 1
ATOM 1043 N N . THR A 1 132 ? -0.659 25.813 -1.675 1.00 88.25 132 THR A N 1
ATOM 1044 C CA . THR A 1 132 ? -2.081 26.198 -1.639 1.00 88.25 132 THR A CA 1
ATOM 1045 C C . THR A 1 132 ? -2.536 26.722 -0.277 1.00 88.25 132 THR A C 1
ATOM 1047 O O . THR A 1 132 ? -3.385 27.609 -0.207 1.00 88.25 132 THR A O 1
ATOM 1050 N N . SER A 1 133 ? -1.988 26.211 0.827 1.00 89.62 133 SER A N 1
ATOM 1051 C CA . SER A 1 133 ? -2.293 26.753 2.158 1.00 89.62 133 SER A CA 1
ATOM 1052 C C . SER A 1 133 ? -1.682 28.143 2.370 1.00 89.62 133 SER A C 1
ATOM 1054 O O . SER A 1 133 ? -2.349 29.032 2.898 1.00 89.62 133 SER A O 1
ATOM 1056 N N . LEU A 1 134 ? -0.458 28.381 1.887 1.00 87.75 134 LEU A N 1
ATOM 1057 C CA . LEU A 1 134 ? 0.206 29.683 1.991 1.00 87.75 134 LEU A CA 1
ATOM 1058 C C . LEU A 1 134 ? -0.477 30.771 1.154 1.00 87.75 134 LEU A C 1
ATOM 1060 O O . LEU A 1 134 ? -0.538 31.924 1.586 1.00 87.75 134 LEU A O 1
ATOM 1064 N N . THR A 1 135 ? -1.012 30.435 -0.023 1.00 83.25 135 THR A N 1
ATOM 1065 C CA . THR A 1 135 ? -1.762 31.399 -0.848 1.00 83.25 135 THR A CA 1
ATOM 1066 C C . THR A 1 135 ? -3.070 31.822 -0.183 1.00 83.25 135 THR A C 1
ATOM 1068 O O . THR A 1 135 ? -3.394 33.009 -0.195 1.00 83.25 135 THR A O 1
ATOM 1071 N N . LYS A 1 136 ? -3.772 30.894 0.478 1.00 77.19 136 LYS A N 1
ATOM 1072 C CA . LYS A 1 136 ? -5.001 31.189 1.233 1.00 77.19 136 LYS A CA 1
ATOM 1073 C C . LYS A 1 136 ? -4.746 32.057 2.467 1.00 77.19 136 LYS A C 1
ATOM 1075 O O . LYS A 1 136 ? -5.527 32.961 2.748 1.00 77.19 136 LYS A O 1
ATOM 1080 N N . VAL A 1 137 ? -3.638 31.839 3.180 1.00 67.94 137 VAL A N 1
ATOM 1081 C CA . VAL A 1 137 ? -3.283 32.644 4.366 1.00 67.94 137 VAL A CA 1
ATOM 1082 C C . VAL A 1 137 ? -2.981 34.102 3.997 1.00 67.94 137 VAL A C 1
ATOM 1084 O O . VAL A 1 137 ? -3.383 35.008 4.721 1.00 67.94 137 VAL A O 1
ATOM 1087 N N . LYS A 1 138 ? -2.348 34.363 2.844 1.00 59.22 138 LYS A N 1
ATOM 1088 C CA . LYS A 1 138 ? -2.046 35.735 2.389 1.00 59.22 138 LYS A CA 1
ATOM 1089 C C . LYS A 1 138 ? -3.288 36.575 2.060 1.00 59.22 138 LYS A C 1
ATOM 1091 O O . LYS A 1 138 ? -3.191 37.797 2.059 1.00 59.22 138 LYS A O 1
ATOM 1096 N N . GLN A 1 139 ? -4.439 35.954 1.797 1.00 54.44 139 GLN A N 1
ATOM 1097 C CA . GLN A 1 139 ? -5.693 36.672 1.538 1.00 54.44 139 GLN A CA 1
ATOM 1098 C C . GLN A 1 139 ? -6.413 37.126 2.820 1.00 54.44 139 GLN A C 1
ATOM 1100 O O . GLN A 1 139 ? -7.321 37.948 2.740 1.00 54.44 139 GLN A O 1
ATOM 1105 N N . VAL A 1 140 ? -5.990 36.658 4.002 1.00 53.00 140 VAL A N 1
ATOM 1106 C CA . VAL A 1 140 ? -6.562 37.047 5.303 1.00 53.00 140 VAL A CA 1
ATOM 1107 C C . VAL A 1 140 ? -5.588 37.960 6.059 1.00 53.00 140 VAL A C 1
ATOM 1109 O O . VAL A 1 140 ? -5.191 37.690 7.187 1.00 53.00 140 VAL A O 1
ATOM 1112 N N . CYS A 1 141 ? -5.187 39.069 5.441 1.00 45.25 141 CYS A N 1
ATOM 1113 C CA . CYS A 1 141 ? -4.736 40.243 6.188 1.00 45.25 141 CYS A CA 1
ATOM 1114 C C . CYS A 1 141 ? -5.852 41.291 6.102 1.00 45.25 141 CYS A C 1
ATOM 1116 O O . CYS A 1 141 ? -6.118 41.783 5.004 1.00 45.25 141 CYS A O 1
ATOM 1118 N N . PRO A 1 142 ? -6.528 41.634 7.214 1.00 44.56 142 PRO A N 1
ATOM 1119 C CA . PRO A 1 142 ? -7.456 42.752 7.230 1.00 44.56 142 PRO A CA 1
ATOM 1120 C C . PRO A 1 142 ? -6.673 44.030 6.919 1.00 44.56 142 PRO A C 1
ATOM 1122 O O . PRO A 1 142 ? -5.765 44.403 7.659 1.00 44.56 142 PRO A O 1
ATOM 1125 N N . THR A 1 143 ? -7.003 44.709 5.824 1.00 42.97 143 THR A N 1
ATOM 1126 C CA . THR A 1 143 ? -6.712 46.138 5.706 1.00 42.97 143 THR A CA 1
ATOM 1127 C C . THR A 1 143 ? -7.510 46.849 6.790 1.00 42.97 143 THR A C 1
ATOM 1129 O O . THR A 1 143 ? -8.734 46.957 6.683 1.00 42.97 143 THR A O 1
ATOM 1132 N N . ASP A 1 144 ? -6.818 47.295 7.839 1.00 41.28 144 ASP A N 1
ATOM 1133 C CA . ASP A 1 144 ? -7.364 48.223 8.823 1.00 41.28 144 ASP A CA 1
ATOM 1134 C C . ASP A 1 144 ? -7.935 49.446 8.100 1.00 41.28 144 ASP A C 1
ATOM 1136 O O . ASP A 1 144 ? -7.323 50.024 7.197 1.00 41.28 144 ASP A O 1
ATOM 1140 N N . GLY A 1 145 ? -9.172 49.778 8.460 1.00 41.50 145 GLY A N 1
ATOM 1141 C CA . GLY A 1 145 ? -9.996 50.725 7.735 1.00 41.50 145 GLY A CA 1
ATOM 1142 C C . GLY A 1 145 ? -9.418 52.135 7.692 1.00 41.50 145 GLY A C 1
ATOM 1143 O O . GLY A 1 145 ? -8.978 52.687 8.698 1.00 41.50 145 GLY A O 1
ATOM 1144 N N . ASN A 1 146 ? -9.567 52.776 6.536 1.00 34.44 146 ASN A N 1
ATOM 1145 C CA . ASN A 1 146 ? -9.898 54.189 6.525 1.00 34.44 146 ASN A CA 1
ATOM 1146 C C . ASN A 1 146 ? -10.838 54.505 5.358 1.00 34.44 146 ASN A C 1
ATOM 1148 O O . ASN A 1 146 ? -10.617 54.109 4.216 1.00 34.44 146 ASN A O 1
ATOM 1152 N N . ASN A 1 147 ? -11.936 55.173 5.699 1.00 40.44 147 ASN A N 1
ATOM 1153 C CA . ASN A 1 147 ? -13.078 55.453 4.839 1.00 40.44 147 ASN A CA 1
ATOM 1154 C C . ASN A 1 147 ? -12.729 56.434 3.711 1.00 40.44 147 ASN A C 1
ATOM 1156 O O . ASN A 1 147 ? -12.132 57.477 3.967 1.00 40.44 147 ASN A O 1
ATOM 1160 N N . GLY A 1 148 ? -13.216 56.163 2.495 1.00 33.38 148 GLY A N 1
ATOM 1161 C CA . GLY A 1 148 ? -13.116 57.102 1.379 1.00 33.38 148 GLY A CA 1
ATOM 1162 C C . GLY A 1 148 ? -13.866 56.694 0.107 1.00 33.38 148 GLY A C 1
ATOM 1163 O O . GLY A 1 148 ? -13.245 56.283 -0.861 1.00 33.38 148 GLY A O 1
ATOM 1164 N N . THR A 1 149 ? -15.177 56.965 0.083 1.00 32.53 149 THR A N 1
ATOM 1165 C CA . THR A 1 149 ? -16.048 57.208 -1.101 1.00 32.53 149 THR A CA 1
ATOM 1166 C C . THR A 1 149 ? -16.499 56.051 -2.024 1.00 32.53 149 THR A C 1
ATOM 1168 O O . THR A 1 149 ? -15.787 55.097 -2.294 1.00 32.53 149 THR A O 1
ATOM 1171 N N . ARG A 1 150 ? -17.771 56.176 -2.450 1.00 39.59 150 ARG A N 1
ATOM 1172 C CA . ARG A 1 150 ? -18.698 55.208 -3.084 1.00 39.59 150 ARG A CA 1
ATOM 1173 C C . ARG A 1 150 ? -18.449 54.924 -4.580 1.00 39.59 150 ARG A C 1
ATOM 1175 O O . ARG A 1 150 ? -17.872 55.769 -5.251 1.00 39.59 150 ARG A O 1
ATOM 1182 N N . LEU A 1 151 ? -19.129 53.854 -5.034 1.00 35.09 151 LEU A N 1
ATOM 1183 C CA . LEU A 1 151 ? -19.594 53.412 -6.379 1.00 35.09 151 LEU A CA 1
ATOM 1184 C C . LEU A 1 151 ? -18.884 52.109 -6.786 1.00 35.09 151 LEU A C 1
ATOM 1186 O O . LEU A 1 151 ? -17.666 52.063 -6.768 1.00 35.09 151 LEU A O 1
ATOM 1190 N N . ASP A 1 152 ? -19.512 50.997 -7.160 1.00 32.19 152 ASP A N 1
ATOM 1191 C CA . ASP A 1 152 ? -20.905 50.588 -7.353 1.00 32.19 152 ASP A CA 1
ATOM 1192 C C . ASP A 1 152 ? -20.943 49.051 -7.256 1.00 32.19 152 ASP A C 1
ATOM 1194 O O . ASP A 1 152 ? -19.940 48.381 -7.503 1.00 32.19 152 ASP A O 1
ATOM 1198 N N . LYS A 1 153 ? -22.107 48.478 -6.936 1.00 38.62 153 LYS A N 1
ATOM 1199 C CA . LYS A 1 153 ? -22.386 47.056 -7.189 1.00 38.62 153 LYS A CA 1
ATOM 1200 C C . LYS A 1 153 ? -23.176 46.953 -8.498 1.00 38.62 153 LYS A C 1
ATOM 1202 O O . LYS A 1 153 ? -24.126 47.711 -8.678 1.00 38.62 153 LYS A O 1
ATOM 1207 N N . PRO A 1 154 ? -22.848 45.985 -9.362 1.00 37.56 154 PRO A N 1
ATOM 1208 C CA . PRO A 1 154 ? -23.821 44.922 -9.647 1.00 37.56 154 PRO A CA 1
ATOM 1209 C C . PRO A 1 154 ? -23.125 43.544 -9.571 1.00 37.56 154 PRO A C 1
ATOM 1211 O O . PRO A 1 154 ? -22.012 43.379 -10.039 1.00 37.56 154 PRO A O 1
ATOM 1214 N N . ALA A 1 155 ? -23.591 42.582 -8.771 1.00 44.78 155 ALA A N 1
ATOM 1215 C CA . ALA A 1 155 ? -24.727 41.686 -9.029 1.00 44.78 155 ALA A CA 1
ATOM 1216 C C . ALA A 1 155 ? -24.448 40.631 -10.126 1.00 44.78 155 ALA A C 1
ATOM 1218 O O . ALA A 1 155 ? -24.791 40.817 -11.286 1.00 44.78 155 ALA A O 1
ATOM 1219 N N . SER A 1 156 ? -23.806 39.539 -9.699 1.00 34.66 156 SER A N 1
ATOM 1220 C CA . SER A 1 156 ? -23.921 38.107 -10.080 1.00 34.66 156 SER A CA 1
ATOM 1221 C C . SER A 1 156 ? -22.766 37.441 -9.302 1.00 34.66 156 SER A C 1
ATOM 1223 O O . SER A 1 156 ? -21.630 37.865 -9.449 1.00 34.66 156 SER A O 1
ATOM 1225 N N . LEU A 1 157 ? -22.910 36.617 -8.257 1.00 45.88 157 LEU A N 1
ATOM 1226 C CA . LEU A 1 157 ? -23.788 35.464 -8.051 1.00 45.88 157 LEU A CA 1
ATOM 1227 C C . LEU A 1 157 ? -23.934 34.681 -9.342 1.00 45.88 157 LEU A C 1
ATOM 1229 O O . LEU A 1 157 ? -24.933 34.851 -10.021 1.00 45.88 157 LEU A O 1
ATOM 1233 N N . ASP A 1 158 ? -22.864 33.979 -9.703 1.00 44.69 158 ASP A N 1
ATOM 1234 C CA . ASP A 1 158 ? -22.885 32.577 -10.120 1.00 44.69 158 ASP A CA 1
ATOM 1235 C C . ASP A 1 158 ? -21.429 32.133 -10.298 1.00 44.69 158 ASP A C 1
ATOM 1237 O O . ASP A 1 158 ? -20.720 32.667 -11.142 1.00 44.69 158 ASP A O 1
ATOM 1241 N N . GLU A 1 159 ? -20.966 31.255 -9.407 1.00 40.72 159 GLU A N 1
ATOM 1242 C CA . GLU A 1 159 ? -20.149 30.070 -9.714 1.00 40.72 159 GLU A CA 1
ATOM 1243 C C . GLU A 1 159 ? -19.699 29.436 -8.392 1.00 40.72 159 GLU A C 1
ATOM 1245 O O . GLU A 1 159 ? -18.604 29.646 -7.867 1.00 40.72 159 GLU A O 1
ATOM 1250 N N . ASP A 1 160 ? -20.626 28.648 -7.845 1.00 47.03 160 ASP A N 1
ATOM 1251 C CA . ASP A 1 160 ? -20.305 27.480 -7.041 1.00 47.03 160 ASP A CA 1
ATOM 1252 C C . ASP A 1 160 ? -19.401 26.563 -7.871 1.00 47.03 160 ASP A C 1
ATOM 1254 O O . ASP A 1 160 ? -19.883 25.768 -8.676 1.00 47.03 160 ASP A O 1
ATOM 1258 N N . VAL A 1 161 ? -18.088 26.656 -7.681 1.00 44.53 161 VAL A N 1
ATOM 1259 C CA . VAL A 1 161 ? -17.164 25.616 -8.137 1.00 44.53 161 VAL A CA 1
ATOM 1260 C C . VAL A 1 161 ? -16.148 25.355 -7.028 1.00 44.53 161 VAL A C 1
ATOM 1262 O O . VAL A 1 161 ? -14.963 25.671 -7.117 1.00 44.53 161 VAL A O 1
ATOM 1265 N N . ASP A 1 162 ? -16.636 24.738 -5.951 1.00 45.66 162 ASP A N 1
ATOM 1266 C CA . ASP A 1 162 ? -15.835 23.917 -5.035 1.00 45.66 162 ASP A CA 1
ATOM 1267 C C . ASP A 1 162 ? -15.361 22.649 -5.787 1.00 45.66 162 ASP A C 1
ATOM 1269 O O . ASP A 1 162 ? -15.664 21.509 -5.429 1.00 45.66 162 ASP A O 1
ATOM 1273 N N . GLU A 1 163 ? -14.632 22.830 -6.887 1.00 40.44 163 GLU A N 1
ATOM 1274 C CA . GLU A 1 163 ? -13.995 21.740 -7.609 1.00 40.44 163 GLU A CA 1
ATOM 1275 C C . GLU A 1 163 ? -12.573 21.611 -7.084 1.00 40.44 163 GLU A C 1
ATOM 1277 O O . GLU A 1 163 ? -11.653 22.354 -7.430 1.00 40.44 163 GLU A O 1
ATOM 1282 N N . TRP A 1 164 ? -12.393 20.629 -6.206 1.00 42.91 164 TRP A N 1
ATOM 1283 C CA . TRP A 1 164 ? -11.098 19.993 -6.032 1.00 42.91 164 TRP A CA 1
ATOM 1284 C C . TRP A 1 164 ? -10.719 19.357 -7.370 1.00 42.91 164 TRP A C 1
ATOM 1286 O O . TRP A 1 164 ? -10.952 18.168 -7.587 1.00 42.91 164 TRP A O 1
ATOM 1296 N N . SER A 1 165 ? -10.171 20.151 -8.284 1.00 41.19 165 SER A N 1
ATOM 1297 C CA . SER A 1 165 ? -9.599 19.625 -9.508 1.00 41.19 165 SER A CA 1
ATOM 1298 C C . SER A 1 165 ? -8.342 18.852 -9.128 1.00 41.19 165 SER A C 1
ATOM 1300 O O . SER A 1 165 ? -7.397 19.371 -8.527 1.00 41.19 165 SER A O 1
ATOM 1302 N N . PHE A 1 166 ? -8.363 17.555 -9.428 1.00 36.16 166 PHE A N 1
ATOM 1303 C CA . PHE A 1 166 ? -7.156 16.755 -9.503 1.00 36.16 166 PHE A CA 1
ATOM 1304 C C . PHE A 1 166 ? -6.258 17.456 -10.523 1.00 36.16 166 PHE A C 1
ATOM 1306 O O . PHE A 1 166 ? -6.590 17.505 -11.707 1.00 36.16 166 PHE A O 1
ATOM 1313 N N . TYR A 1 167 ? -5.184 18.094 -10.061 1.00 38.78 167 TYR A N 1
ATOM 1314 C CA . TYR A 1 167 ? -4.232 18.723 -10.963 1.00 38.78 167 TYR A CA 1
ATOM 1315 C C . TYR A 1 167 ? -3.443 17.594 -11.634 1.00 38.78 167 TYR A C 1
ATOM 1317 O O . TYR A 1 167 ? -2.364 17.230 -11.178 1.00 38.78 167 TYR A O 1
ATOM 1325 N N . ASP A 1 168 ? -4.001 17.028 -12.707 1.00 40.78 168 ASP A N 1
ATOM 1326 C CA . ASP A 1 168 ? -3.309 16.135 -13.646 1.00 40.78 168 ASP A CA 1
ATOM 1327 C C . ASP A 1 168 ? -2.396 16.957 -14.561 1.00 40.78 168 ASP A C 1
ATOM 1329 O O . ASP A 1 168 ? -2.391 16.811 -15.781 1.00 40.78 168 ASP A O 1
ATOM 1333 N N . GLY A 1 169 ? -1.680 17.923 -13.974 1.00 34.66 169 GLY A N 1
ATOM 1334 C CA . GLY A 1 169 ? -0.646 18.639 -14.694 1.00 34.66 169 GLY A CA 1
ATOM 1335 C C . GLY A 1 169 ? 0.306 17.579 -15.206 1.00 34.66 169 GLY A C 1
ATOM 1336 O O . GLY A 1 169 ? 0.901 16.878 -14.383 1.00 34.66 169 GLY A O 1
ATOM 1337 N N . GLU A 1 170 ? 0.369 17.432 -16.535 1.00 34.84 170 GLU A N 1
ATOM 1338 C CA . GLU A 1 170 ? 1.230 16.465 -17.200 1.00 34.84 170 GLU A CA 1
ATOM 1339 C C . GLU A 1 170 ? 2.563 16.471 -16.467 1.00 34.84 170 GLU A C 1
ATOM 1341 O O . GLU A 1 170 ? 3.187 17.527 -16.318 1.00 34.84 170 GLU A O 1
ATOM 1346 N N . LEU A 1 171 ? 2.938 15.313 -15.915 1.00 40.94 171 LEU A N 1
ATOM 1347 C CA . LEU A 1 171 ? 4.242 15.118 -15.305 1.00 40.94 171 LEU A CA 1
ATOM 1348 C C . LEU A 1 171 ? 5.247 15.527 -16.370 1.00 40.94 171 LEU A C 1
ATOM 1350 O O . LEU A 1 171 ? 5.508 14.750 -17.289 1.00 40.94 171 LEU A O 1
ATOM 1354 N N . TYR A 1 172 ? 5.745 16.765 -16.280 1.00 33.56 172 TYR A N 1
ATOM 1355 C CA . TYR A 1 172 ? 6.739 17.271 -17.202 1.00 33.56 172 TYR A CA 1
ATOM 1356 C C . TYR A 1 172 ? 7.812 16.207 -17.248 1.00 33.56 172 TYR A C 1
ATOM 1358 O O . TYR A 1 172 ? 8.370 15.820 -16.216 1.00 33.56 172 TYR A O 1
ATOM 1366 N N . ASN A 1 173 ? 8.000 15.679 -18.450 1.00 36.03 173 ASN A N 1
ATOM 1367 C CA . ASN A 1 173 ? 8.936 14.627 -18.763 1.00 36.03 173 ASN A CA 1
ATOM 1368 C C . ASN A 1 173 ? 10.338 15.229 -18.621 1.00 36.03 173 ASN A C 1
ATOM 1370 O O . ASN A 1 173 ? 11.021 15.511 -19.598 1.00 36.03 173 ASN A O 1
ATOM 1374 N N . ASN A 1 174 ? 10.738 15.533 -17.386 1.00 36.53 174 ASN A N 1
ATOM 1375 C CA . ASN A 1 174 ? 11.971 16.229 -17.076 1.00 36.53 174 ASN A CA 1
ATOM 1376 C C . ASN A 1 174 ? 13.097 15.226 -16.845 1.00 36.53 174 ASN A C 1
ATOM 1378 O O . ASN A 1 174 ? 13.922 15.367 -15.946 1.00 36.53 174 ASN A O 1
ATOM 1382 N N . SER A 1 175 ? 13.135 14.197 -17.690 1.00 34.94 175 SER A N 1
ATOM 1383 C CA . SER A 1 175 ? 14.292 13.320 -17.821 1.00 34.94 175 SER A CA 1
ATOM 1384 C C . SER A 1 175 ? 15.485 14.035 -18.464 1.00 34.94 175 SER A C 1
ATOM 1386 O O . SER A 1 175 ? 16.552 13.437 -18.538 1.00 34.94 175 SER A O 1
ATOM 1388 N N . GLN A 1 176 ? 15.336 15.295 -18.901 1.00 36.78 176 GLN A N 1
ATOM 1389 C CA . GLN A 1 176 ? 16.398 16.030 -19.587 1.00 36.78 176 GLN A CA 1
ATOM 1390 C C . GLN A 1 176 ? 17.071 17.144 -18.762 1.00 36.78 176 GLN A C 1
ATOM 1392 O O . GLN A 1 176 ? 18.217 17.440 -19.068 1.00 36.78 176 GLN A O 1
ATOM 1397 N N . HIS A 1 177 ? 16.456 17.712 -17.710 1.00 32.66 177 HIS A N 1
ATOM 1398 C CA . HIS A 1 177 ?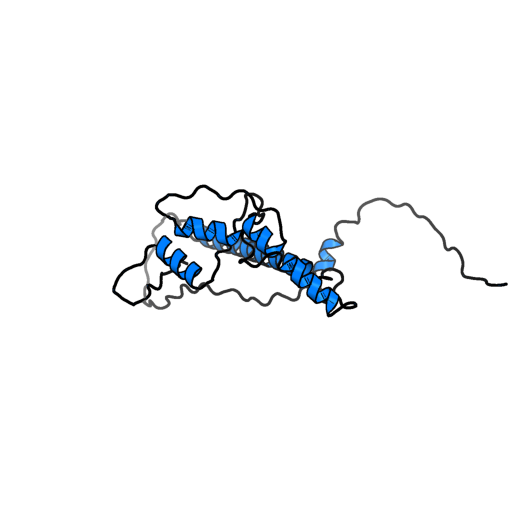 17.103 18.780 -16.911 1.00 32.66 177 HIS A CA 1
ATOM 1399 C C . HIS A 1 177 ? 17.491 18.410 -15.475 1.00 32.66 177 HIS A C 1
ATOM 1401 O O . HIS A 1 177 ? 18.180 19.183 -14.823 1.00 32.66 177 HIS A O 1
ATOM 1407 N N . ALA A 1 178 ? 17.133 17.227 -14.968 1.00 36.59 178 ALA A N 1
ATOM 1408 C CA . ALA A 1 178 ? 17.541 16.821 -13.617 1.00 36.59 178 ALA A CA 1
ATOM 1409 C C . ALA A 1 178 ? 19.023 16.389 -13.503 1.00 36.59 178 ALA A C 1
ATOM 1411 O O . ALA A 1 178 ? 19.467 16.042 -12.412 1.00 36.59 178 ALA A O 1
ATOM 1412 N N . MET A 1 179 ? 19.777 16.376 -14.610 1.00 35.78 179 MET A N 1
ATOM 1413 C CA . MET A 1 179 ? 21.208 16.037 -14.622 1.00 35.78 179 MET A CA 1
ATOM 1414 C C . MET A 1 179 ? 22.120 17.266 -14.490 1.00 35.78 179 MET A C 1
ATOM 1416 O O . MET A 1 179 ? 23.223 17.118 -13.978 1.00 35.78 179 MET A O 1
ATOM 1420 N N . ASP A 1 180 ? 21.665 18.468 -14.861 1.00 33.47 180 ASP A N 1
ATOM 1421 C CA . ASP A 1 180 ? 22.528 19.662 -14.836 1.00 33.47 180 ASP A CA 1
ATOM 1422 C C . ASP A 1 180 ? 22.660 20.270 -13.426 1.00 33.47 180 ASP A C 1
ATOM 1424 O O . ASP A 1 180 ? 23.694 20.842 -13.084 1.00 33.47 180 ASP A O 1
ATOM 1428 N N . ASP A 1 181 ? 21.655 20.089 -12.562 1.00 34.19 181 ASP A N 1
ATOM 1429 C CA . ASP A 1 181 ? 21.646 20.696 -11.221 1.00 34.19 181 ASP A CA 1
ATOM 1430 C C . ASP A 1 181 ? 22.382 19.860 -10.154 1.00 34.19 181 ASP A C 1
ATOM 1432 O O . ASP A 1 181 ? 22.651 20.350 -9.056 1.00 34.19 181 ASP A O 1
ATOM 1436 N N . VAL A 1 182 ? 22.738 18.605 -10.456 1.00 38.66 182 VAL A N 1
ATOM 1437 C CA . VAL A 1 182 ? 23.509 17.732 -9.544 1.00 38.66 182 VAL A CA 1
ATOM 1438 C C . VAL A 1 182 ? 25.020 17.828 -9.80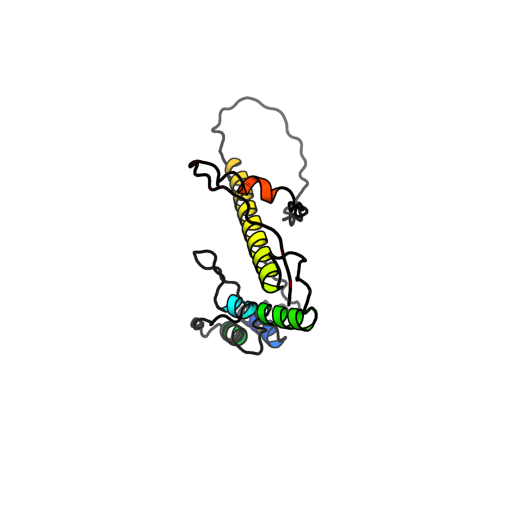6 1.00 38.66 182 VAL A C 1
ATOM 1440 O O . VAL A 1 182 ? 25.815 17.497 -8.928 1.00 38.66 182 VAL A O 1
ATOM 1443 N N . ASP A 1 183 ? 25.430 18.356 -10.962 1.00 33.94 183 ASP A N 1
ATOM 1444 C CA . ASP A 1 183 ? 26.843 18.471 -11.354 1.00 33.94 183 ASP A CA 1
ATOM 1445 C C . ASP A 1 183 ? 27.547 19.700 -10.737 1.00 33.94 183 ASP A C 1
ATOM 1447 O O . ASP A 1 183 ? 28.772 19.777 -10.677 1.00 33.94 183 ASP A O 1
ATOM 1451 N N . MET A 1 184 ? 26.786 20.654 -10.189 1.00 34.91 184 MET A N 1
ATOM 1452 C CA . MET A 1 184 ? 27.321 21.909 -9.636 1.00 34.91 184 MET A CA 1
ATOM 1453 C C . MET A 1 184 ? 27.792 21.843 -8.173 1.00 34.91 184 MET A C 1
ATOM 1455 O O . MET A 1 184 ? 28.146 22.877 -7.605 1.00 34.91 184 MET A O 1
ATOM 1459 N N . LEU A 1 185 ? 27.840 20.659 -7.549 1.00 33.50 185 LEU A N 1
ATOM 1460 C CA . LEU A 1 185 ? 28.282 20.514 -6.151 1.00 33.50 185 LEU A CA 1
ATOM 1461 C C . LEU A 1 185 ? 29.608 19.759 -5.954 1.00 33.50 185 LEU A C 1
ATOM 1463 O O . LEU A 1 185 ? 29.958 19.458 -4.814 1.00 33.50 185 LEU A O 1
ATOM 1467 N N . TYR A 1 186 ? 30.368 19.492 -7.025 1.00 35.28 186 TYR A N 1
ATOM 1468 C CA . TYR A 1 186 ? 31.636 18.745 -6.949 1.00 35.28 186 TYR A CA 1
ATOM 1469 C C . TYR A 1 186 ? 32.841 19.382 -7.655 1.00 35.28 186 TYR A C 1
ATOM 1471 O O . TYR A 1 186 ? 33.784 18.686 -8.022 1.00 35.28 186 TYR A O 1
ATOM 1479 N N . THR A 1 187 ? 32.889 20.707 -7.788 1.00 38.84 187 THR A N 1
ATOM 1480 C CA . THR A 1 187 ? 34.111 21.373 -8.266 1.00 38.84 187 THR A CA 1
ATOM 1481 C C . THR A 1 187 ? 34.496 22.554 -7.390 1.00 38.84 187 THR A C 1
ATOM 1483 O O . THR A 1 187 ? 34.219 23.704 -7.720 1.00 38.84 187 THR A O 1
ATOM 1486 N N . ALA A 1 188 ? 35.176 22.256 -6.283 1.00 34.91 188 ALA A N 1
ATOM 1487 C CA . ALA A 1 188 ? 36.121 23.175 -5.662 1.00 34.91 188 ALA A CA 1
ATOM 1488 C C . ALA A 1 188 ? 37.195 22.381 -4.893 1.00 34.91 188 ALA A C 1
ATOM 1490 O O . ALA A 1 188 ? 36.913 21.792 -3.855 1.00 34.91 188 ALA A O 1
ATOM 1491 N N . GLU A 1 189 ? 38.411 22.432 -5.446 1.00 35.75 189 GLU A N 1
ATOM 1492 C CA . GLU A 1 189 ? 39.723 22.293 -4.782 1.00 35.75 189 GLU A CA 1
ATOM 1493 C C . GLU A 1 189 ? 40.235 20.864 -4.502 1.00 35.75 189 GLU A C 1
ATOM 1495 O O . GLU A 1 189 ? 39.903 20.233 -3.508 1.00 35.75 189 GLU A O 1
ATOM 1500 N N . ASP A 1 190 ? 41.057 20.320 -5.408 1.00 34.09 190 ASP A N 1
ATOM 1501 C CA . ASP A 1 190 ? 42.525 20.367 -5.271 1.00 34.09 190 ASP A CA 1
ATOM 1502 C C . ASP A 1 190 ? 43.209 19.603 -6.419 1.00 34.09 190 ASP A C 1
ATOM 1504 O O . ASP A 1 190 ? 42.887 18.457 -6.736 1.00 34.09 190 ASP A O 1
ATOM 1508 N N . GLY A 1 191 ? 44.160 20.267 -7.078 1.00 43.62 191 GLY A N 1
ATOM 1509 C CA . GLY A 1 191 ? 44.915 19.715 -8.196 1.00 43.62 191 GLY A CA 1
ATOM 1510 C C . GLY A 1 191 ? 45.984 18.726 -7.741 1.00 43.62 191 GLY A C 1
ATOM 1511 O O . GLY A 1 191 ? 46.940 19.119 -7.079 1.00 43.62 191 GLY A O 1
ATOM 1512 N N . ILE A 1 192 ? 45.869 17.470 -8.177 1.00 36.28 192 ILE A N 1
ATOM 1513 C CA . ILE A 1 192 ? 46.979 16.514 -8.256 1.00 36.28 192 ILE A CA 1
ATOM 1514 C C . ILE A 1 192 ? 46.790 15.676 -9.528 1.00 36.28 192 ILE A C 1
ATOM 1516 O O . ILE A 1 192 ? 45.860 14.879 -9.628 1.00 36.28 192 ILE A O 1
ATOM 1520 N N . ASP A 1 193 ? 47.688 15.865 -10.492 1.00 41.88 193 ASP A N 1
ATOM 1521 C CA . ASP A 1 193 ? 47.840 15.021 -11.683 1.00 41.88 193 ASP A CA 1
ATOM 1522 C C . ASP A 1 193 ? 48.360 13.625 -11.295 1.00 41.88 193 ASP A C 1
ATOM 1524 O O . ASP A 1 193 ? 49.304 13.516 -10.502 1.00 41.88 193 ASP A O 1
ATOM 1528 N N . PRO A 1 194 ? 47.866 12.561 -11.947 1.00 37.56 194 PRO A N 1
ATOM 1529 C CA . PRO A 1 194 ? 48.760 11.466 -12.298 1.00 37.56 194 PRO A CA 1
ATOM 1530 C C . PRO A 1 194 ? 48.573 11.021 -13.763 1.00 37.56 194 PRO A C 1
ATOM 1532 O O . PRO A 1 194 ? 47.642 10.299 -14.109 1.00 37.56 194 PRO A O 1
ATOM 1535 N N . PHE A 1 195 ? 49.526 11.419 -14.615 1.00 38.28 195 PHE A N 1
ATOM 1536 C CA . PHE A 1 195 ? 49.936 10.736 -15.862 1.00 38.28 195 PHE A CA 1
ATOM 1537 C C . PHE A 1 195 ? 50.266 9.234 -15.622 1.00 38.28 195 PHE A C 1
ATOM 1539 O O . PHE A 1 195 ? 50.461 8.856 -14.463 1.00 38.28 195 PHE A O 1
ATOM 1546 N N . PRO A 1 196 ? 50.588 8.392 -16.640 1.00 43.56 196 PRO A N 1
ATOM 1547 C CA . PRO A 1 196 ? 50.297 8.390 -18.088 1.00 43.56 196 PRO A CA 1
ATOM 1548 C C . PRO A 1 196 ? 49.806 7.005 -18.613 1.00 43.56 196 PRO A C 1
ATOM 1550 O O . PRO A 1 196 ? 49.750 6.014 -17.888 1.00 43.56 196 PRO A O 1
ATOM 1553 N N . ASP A 1 197 ? 49.521 6.934 -19.918 1.00 45.31 197 ASP A N 1
ATOM 1554 C CA . ASP A 1 197 ? 49.253 5.730 -20.723 1.00 45.31 197 ASP A CA 1
ATOM 1555 C C . ASP A 1 197 ? 50.145 4.498 -20.437 1.00 45.31 197 ASP A C 1
ATOM 1557 O O . ASP A 1 197 ? 51.371 4.589 -20.332 1.00 45.31 197 ASP A O 1
ATOM 1561 N N . GLY A 1 198 ? 49.524 3.309 -20.454 1.00 35.38 198 GLY A N 1
ATOM 1562 C CA . GLY A 1 198 ? 50.184 1.996 -20.480 1.00 35.38 198 GLY A CA 1
ATOM 1563 C C . GLY A 1 198 ? 49.566 1.063 -21.543 1.00 35.38 198 GLY A C 1
ATOM 1564 O O . GLY A 1 198 ? 48.379 1.186 -21.839 1.00 35.38 198 GLY A O 1
ATOM 1565 N N . PRO A 1 199 ? 50.342 0.154 -22.173 1.00 41.62 199 PRO A N 1
ATOM 1566 C CA . PRO A 1 199 ? 50.223 -0.102 -23.611 1.00 41.62 199 PRO A CA 1
ATOM 1567 C C . PRO A 1 199 ? 49.404 -1.338 -24.032 1.00 41.62 199 PRO A C 1
ATOM 1569 O O . PRO A 1 199 ? 49.245 -2.325 -23.317 1.00 41.62 199 PRO A O 1
ATOM 1572 N N . THR A 1 200 ? 48.976 -1.291 -25.295 1.00 40.62 200 THR A N 1
ATOM 1573 C CA . THR A 1 200 ? 48.261 -2.314 -26.071 1.00 40.62 200 THR A CA 1
ATOM 1574 C C . THR A 1 200 ? 49.116 -3.547 -26.435 1.00 40.62 200 THR A C 1
ATOM 1576 O O . THR A 1 200 ? 50.207 -3.412 -26.980 1.00 40.62 200 THR A O 1
ATOM 1579 N N . ARG A 1 201 ? 48.526 -4.740 -26.220 1.00 40.84 201 ARG A N 1
ATOM 1580 C CA . ARG A 1 201 ? 48.712 -6.089 -26.833 1.00 40.84 201 ARG A CA 1
ATOM 1581 C C . ARG A 1 201 ? 50.113 -6.619 -27.204 1.00 40.84 201 ARG A C 1
ATOM 1583 O O . ARG A 1 201 ? 50.794 -6.081 -28.073 1.00 40.84 201 ARG A O 1
ATOM 1590 N N . ARG A 1 202 ? 50.339 -7.895 -26.847 1.00 34.84 202 ARG A N 1
ATOM 1591 C CA . ARG A 1 202 ? 50.800 -8.934 -27.797 1.00 34.84 202 ARG A CA 1
ATOM 1592 C C . ARG A 1 202 ? 50.447 -10.356 -27.316 1.00 34.84 202 ARG A C 1
ATOM 1594 O O . ARG A 1 202 ? 50.588 -10.646 -26.136 1.00 34.84 202 ARG A O 1
ATOM 1601 N N . GLY A 1 203 ? 49.982 -11.213 -28.241 1.00 36.06 203 GLY A N 1
ATOM 1602 C CA . GLY A 1 203 ? 50.029 -12.685 -28.104 1.00 36.06 203 GLY A CA 1
ATOM 1603 C C . GLY A 1 203 ? 51.488 -13.156 -27.986 1.00 36.06 203 GLY A C 1
ATOM 1604 O O . GLY A 1 203 ? 52.393 -12.339 -28.126 1.00 36.06 203 GLY A O 1
ATOM 1605 N N . VAL A 1 204 ? 51.831 -14.422 -27.761 1.00 37.72 204 VAL A N 1
ATOM 1606 C CA . VAL A 1 204 ? 51.465 -15.650 -28.485 1.00 37.72 204 VAL A CA 1
ATOM 1607 C C . VAL A 1 204 ? 51.987 -16.856 -27.668 1.00 37.72 204 VAL A C 1
ATOM 1609 O O . VAL A 1 204 ? 52.855 -16.659 -26.821 1.00 37.72 204 VAL A O 1
ATOM 1612 N N . SER A 1 205 ? 51.517 -18.052 -28.057 1.00 37.56 205 SER A N 1
ATOM 1613 C CA . SER A 1 205 ? 51.940 -19.438 -27.740 1.00 37.56 205 SER A CA 1
ATOM 1614 C C . SER A 1 205 ? 51.589 -19.990 -26.366 1.00 37.56 205 SER A C 1
ATOM 1616 O O . SER A 1 205 ? 52.228 -19.564 -25.382 1.00 37.56 205 SER A O 1
#

Radius of gyration: 28.54 Å; chains: 1; bounding box: 87×77×52 Å

pLDDT: mean 71.09, std 25.61, range [31.44, 96.44]

Foldseek 3Di:
DDPPDPQPPDPPDRDDPLVVLVVCVVVLHADQDFDADPVRDTAQLVCFQAQVHDHDDDDDDDPVRVSVVVRSVCSPDPSHHGNNQVVQQVVCCVVPVPAAPVNDPQGRGPSSVVVVVVVVVVVVVVVVVVVVVVVVVVVPDDPDDDDDDDDDDDDDDDDPDPDPDPCVPPPPPVPPPPVPVVVVPPDDDDDDDDDDDDDDDDDDD

Sequence (205 aa):
MALLGKAYEGNNRTLSADEVIGEILDANNVFVPIAVGPFGEFGSLFRWFIERHRVLPLPTFSTDQPNATRAAERAITNRTPYDVFGKADLIWKDTHRHKLFDGSYLSQQPSIWANQRLGLATSTHLANHINTSLTKVKQVCPTDGNNGTRLDKPASLDEDVDEWSFYDGELYNNSQHAMDDVDMLYTAEDGIDPFPDGPTRRGVS